Protein AF-A0A8C2Z1G1-F1 (afdb_monomer_lite)

Sequence (237 aa):
MELIGSSLTATYARPKTSHFLPAISTMASSYRHTQPALAMNPSANLWRTNGYYKSSSTVPTPSSIQRDNLDLVRAQTMFYPSNRTTLSTRYTPDDWYKSNMSNYRESESSRKSAERLRRDTLRMMQDKEQLTRLTQEKTSKNIGERLNDIVFWRAELSHEIDNMVTEIAALTEVKRRLERALAETQGPLQVSQECLYHREKRMSIDLVHDDIIACRIVLFYMDLRYSCVSVLLCGVP

Organism: Cyclopterus lumpus (NCBI:txid8103)

InterPro domains:
  IPR000435 Tektins [PTHR19960] (82-211)
  IPR048256 Tektin-like [PF03148] (96-211)

Radius of gyration: 49.93 Å; chains: 1; bounding box: 78×51×159 Å

Secondary structure (DSSP, 8-state):
-----------------------S-STTSSS----------TTS---PPP----------PPP----TT---------------S--S--S-HHHHHHHHHHHHHHHHHHHHHHHHHHHHHHHHHHHHHHHHHHHHHHHHHHHHHHHHHHHHHHHHHHHHHHHHHHHHHHHHHHHHHHHHHHHHHHHHHHHHHHHHHHHHT--GGG----THHHHHHHHHHHHHHHHHHHHHHTT--

Foldseek 3Di:
DDDDDDDDDDDDDDDDDDDDDDDPPDPPPDPPPDDDDDDDDPPPDDPDDDDDDDDDDDDPDPDPPPCVDPPPVPVPPPPDPDDDDDPDPPDDVVNVVVVVVVVVVVVVVVVVVVVVVVVVVVVVVVVVVVVVVVVCVVVVVVVVVVVVVVVVVVVVVVVVVVVVVVVVVVVVVLVVLVVVLVVLVPVVVVVLVVVVVVLVPDDDPSVDDDPCNPVVSVVSVVVSVVVSVCVSPVPDD

Structure (mmCIF, N/CA/C/O backbone):
data_AF-A0A8C2Z1G1-F1
#
_entry.id   AF-A0A8C2Z1G1-F1
#
loop_
_atom_site.group_PDB
_atom_site.id
_atom_site.type_symbol
_atom_site.label_atom_id
_atom_site.label_alt_id
_atom_site.label_comp_id
_atom_site.label_asym_id
_atom_site.label_entity_id
_atom_site.label_seq_id
_atom_site.pdbx_PDB_ins_code
_atom_site.Cartn_x
_atom_site.Cartn_y
_atom_site.Cartn_z
_atom_site.occupancy
_atom_site.B_iso_or_equiv
_atom_site.auth_seq_id
_atom_site.auth_comp_id
_atom_site.auth_asym_id
_atom_site.auth_atom_id
_atom_site.pdbx_PDB_model_num
ATOM 1 N N . MET A 1 1 ? 46.632 34.020 23.258 1.00 44.66 1 MET A N 1
ATOM 2 C CA . MET A 1 1 ? 45.427 34.862 23.150 1.00 44.66 1 MET A CA 1
ATOM 3 C C . MET A 1 1 ? 44.284 34.011 23.656 1.00 44.66 1 MET A C 1
ATOM 5 O O . MET A 1 1 ? 43.949 33.022 23.020 1.00 44.66 1 MET A O 1
ATOM 9 N N . GLU A 1 2 ? 43.840 34.294 24.874 1.00 40.38 2 GLU A N 1
ATOM 10 C CA . GLU A 1 2 ? 42.694 33.633 25.494 1.00 40.38 2 GLU A CA 1
ATOM 11 C C . GLU A 1 2 ? 41.402 33.983 24.748 1.00 40.38 2 GLU A C 1
ATOM 13 O O . GLU A 1 2 ? 41.276 35.108 24.267 1.00 40.38 2 GLU A O 1
ATOM 18 N N . LEU A 1 3 ? 40.425 33.070 24.741 1.00 48.00 3 LEU A N 1
ATOM 19 C CA . LEU A 1 3 ? 39.041 33.457 25.009 1.00 48.00 3 LEU A CA 1
ATOM 20 C C . LEU A 1 3 ? 38.297 32.313 25.722 1.00 48.00 3 LEU A C 1
ATOM 22 O O . LEU A 1 3 ? 38.104 31.220 25.195 1.00 48.00 3 LEU A O 1
ATOM 26 N N . ILE A 1 4 ? 37.929 32.624 26.958 1.00 50.31 4 ILE A N 1
ATOM 27 C CA . ILE A 1 4 ? 37.096 31.908 27.926 1.00 50.31 4 ILE A CA 1
ATOM 28 C C . ILE A 1 4 ? 35.623 31.918 27.470 1.00 50.31 4 ILE A C 1
ATOM 30 O O . ILE A 1 4 ? 35.178 32.931 26.934 1.00 50.31 4 ILE A O 1
ATOM 34 N N . GLY A 1 5 ? 34.834 30.867 27.762 1.00 47.22 5 GLY A N 1
ATOM 35 C CA . GLY A 1 5 ? 33.364 31.019 27.826 1.00 47.22 5 GLY A CA 1
ATOM 36 C C . GLY A 1 5 ? 32.472 29.794 27.569 1.00 47.22 5 GLY A C 1
ATOM 37 O O . GLY A 1 5 ? 31.868 29.688 26.512 1.00 47.22 5 GLY A O 1
ATOM 38 N N . SER A 1 6 ? 32.371 28.912 28.566 1.00 46.59 6 SER A N 1
ATOM 39 C CA . SER A 1 6 ? 31.235 28.070 29.009 1.00 46.59 6 SER A CA 1
ATOM 40 C C . SER A 1 6 ? 30.013 27.729 28.122 1.00 46.59 6 SER A C 1
ATOM 42 O O . SER A 1 6 ? 29.172 28.563 27.810 1.00 46.59 6 SER A O 1
ATOM 44 N N . SER A 1 7 ? 29.860 26.411 27.917 1.00 49.62 7 SER A N 1
ATOM 45 C CA . SER A 1 7 ? 28.727 25.514 28.261 1.00 49.62 7 SER A CA 1
ATOM 46 C C . SER A 1 7 ? 27.273 26.011 28.254 1.00 49.62 7 SER A C 1
ATOM 48 O O . SER A 1 7 ? 26.922 26.822 29.100 1.00 49.62 7 SER A O 1
ATOM 50 N N . LEU A 1 8 ? 26.406 25.295 27.513 1.00 43.88 8 LEU A N 1
ATOM 51 C CA . LEU A 1 8 ? 25.212 24.608 28.051 1.00 43.88 8 LEU A CA 1
ATOM 52 C C . LEU A 1 8 ? 24.825 23.414 27.143 1.00 43.88 8 LEU A C 1
ATOM 54 O O . LEU A 1 8 ? 24.090 23.564 26.171 1.00 43.88 8 LEU A O 1
ATOM 58 N N . THR A 1 9 ? 25.285 22.203 27.466 1.00 52.53 9 THR A N 1
ATOM 59 C CA . THR A 1 9 ? 24.644 20.958 27.005 1.00 52.53 9 THR A CA 1
ATOM 60 C C . THR A 1 9 ? 23.575 20.574 28.018 1.00 52.53 9 THR A C 1
ATOM 62 O O . THR A 1 9 ? 23.892 20.167 29.136 1.00 52.53 9 THR A O 1
ATOM 65 N N . ALA A 1 10 ? 22.306 20.717 27.643 1.00 39.06 10 ALA A N 1
ATOM 66 C CA . ALA A 1 10 ? 21.193 20.220 28.437 1.00 39.06 10 ALA A CA 1
ATOM 67 C C . ALA A 1 10 ? 21.119 18.689 28.311 1.00 39.06 10 ALA A C 1
ATOM 69 O O . ALA A 1 10 ? 20.664 18.156 27.299 1.00 39.06 10 ALA A O 1
ATOM 70 N N . THR A 1 11 ? 21.567 17.972 29.340 1.00 53.84 11 THR A N 1
ATOM 71 C CA . THR A 1 11 ? 21.324 16.531 29.472 1.00 53.84 11 THR A CA 1
ATOM 72 C C . THR A 1 11 ? 19.917 16.334 30.020 1.00 53.84 11 THR A C 1
ATOM 74 O O . THR A 1 11 ? 19.677 16.499 31.215 1.00 53.84 11 THR A O 1
ATOM 77 N N . TYR A 1 12 ? 18.966 15.998 29.149 1.00 40.84 12 TYR A N 1
ATOM 78 C CA . TYR A 1 12 ? 17.615 15.648 29.575 1.00 40.84 12 TYR A CA 1
ATOM 79 C C . TYR A 1 12 ? 17.619 14.216 30.128 1.00 40.84 12 TYR A C 1
ATOM 81 O O . TYR A 1 12 ? 17.676 13.240 29.380 1.00 40.84 12 TYR A O 1
ATOM 89 N N . ALA A 1 13 ? 17.594 14.082 31.454 1.00 48.75 13 ALA A N 1
ATOM 90 C CA . ALA A 1 13 ? 17.363 12.803 32.111 1.00 48.75 13 ALA A CA 1
ATOM 91 C C . ALA A 1 13 ? 15.883 12.418 31.947 1.00 48.75 13 ALA A C 1
ATOM 93 O O . ALA A 1 13 ? 14.993 13.067 32.492 1.00 48.75 13 ALA A O 1
ATOM 94 N N . ARG A 1 14 ? 15.613 11.362 31.172 1.00 48.22 14 ARG A N 1
ATOM 95 C CA . ARG A 1 14 ? 14.268 10.795 31.006 1.00 48.22 14 ARG A CA 1
ATOM 96 C C . ARG A 1 14 ? 13.917 9.913 32.217 1.00 48.22 14 ARG A C 1
ATOM 98 O O . ARG A 1 14 ? 14.731 9.059 32.577 1.00 48.22 14 ARG A O 1
ATOM 105 N N . PRO A 1 15 ? 12.718 10.037 32.813 1.00 43.28 15 PRO A N 1
ATOM 106 C CA . PRO A 1 15 ? 12.241 9.085 33.811 1.00 43.28 15 PRO A CA 1
ATOM 107 C C . PRO A 1 15 ? 12.079 7.687 33.203 1.00 43.28 15 PRO A C 1
ATOM 109 O O . PRO A 1 15 ? 11.574 7.533 32.089 1.00 43.28 15 PRO A O 1
ATOM 112 N N . LYS A 1 16 ? 12.508 6.661 33.942 1.00 53.97 16 LYS A N 1
ATOM 113 C CA . LYS A 1 16 ? 12.283 5.254 33.597 1.00 53.97 16 LYS A CA 1
ATOM 114 C C . LYS A 1 16 ? 10.803 4.931 33.795 1.00 53.97 16 LYS A C 1
ATOM 116 O O . LYS A 1 16 ? 10.374 4.756 34.930 1.00 53.97 16 LYS A O 1
ATOM 121 N N . THR A 1 17 ? 10.043 4.813 32.711 1.00 49.88 17 THR A N 1
ATOM 122 C CA . THR A 1 17 ? 8.774 4.080 32.719 1.00 49.88 17 THR A CA 1
ATOM 123 C C . THR A 1 17 ? 8.720 3.132 31.528 1.00 49.88 17 THR A C 1
ATOM 125 O O . THR A 1 17 ? 9.244 3.395 30.445 1.00 49.88 17 THR A O 1
ATOM 128 N N . SER A 1 18 ? 8.190 1.960 31.837 1.00 50.44 18 SER A N 1
ATOM 129 C CA . SER A 1 18 ? 8.130 0.730 31.068 1.00 50.44 18 SER A CA 1
ATOM 130 C C . SER A 1 18 ? 7.450 0.876 29.710 1.00 50.44 18 SER A C 1
ATOM 132 O O . SER A 1 18 ? 6.441 1.560 29.590 1.00 50.44 18 SER A O 1
ATOM 134 N N . HIS A 1 19 ? 8.014 0.158 28.736 1.00 60.91 19 HIS A N 1
ATOM 135 C CA . HIS A 1 19 ? 7.354 -0.510 27.612 1.00 60.91 19 HIS A CA 1
ATOM 136 C C . HIS A 1 19 ? 5.968 0.018 27.222 1.00 60.91 19 HIS A C 1
ATOM 138 O O . HIS A 1 19 ? 4.998 -0.351 27.860 1.00 60.91 19 HIS A O 1
ATOM 144 N N . PHE A 1 20 ? 5.882 0.793 26.140 1.00 54.03 20 PHE A N 1
ATOM 145 C CA . PHE A 1 20 ? 4.830 0.691 25.121 1.00 54.03 20 PHE A CA 1
ATOM 146 C C . PHE A 1 20 ? 5.224 1.638 23.969 1.00 54.03 20 PHE A C 1
ATOM 148 O O . PHE A 1 20 ? 5.342 2.846 24.161 1.00 54.03 20 PHE A O 1
ATOM 155 N N . LEU A 1 21 ? 5.435 1.058 22.783 1.00 48.91 21 LEU A N 1
ATOM 156 C CA . LEU A 1 21 ? 5.744 1.673 21.478 1.00 48.91 21 LEU A CA 1
ATOM 157 C C . LEU A 1 21 ? 7.218 2.068 21.193 1.00 48.91 21 LEU A C 1
ATOM 159 O O . LEU A 1 21 ? 7.857 2.759 21.992 1.00 48.91 21 LEU A O 1
ATOM 163 N N . PRO A 1 22 ? 7.780 1.675 20.025 1.00 48.94 22 PRO A N 1
ATOM 164 C CA . PRO A 1 22 ? 9.079 2.161 19.580 1.00 48.94 22 PRO A CA 1
ATOM 165 C C . PRO A 1 22 ? 8.974 3.629 19.143 1.00 48.94 22 PRO A C 1
ATOM 167 O O . PRO A 1 22 ? 7.995 4.052 18.530 1.00 48.94 22 PRO A O 1
ATOM 170 N N . ALA A 1 23 ? 10.007 4.413 19.452 1.00 50.25 23 ALA A N 1
ATOM 171 C CA . ALA A 1 23 ? 10.104 5.802 19.026 1.00 50.25 23 ALA A CA 1
ATOM 172 C C . ALA A 1 23 ? 10.089 5.897 17.491 1.00 50.25 23 ALA A C 1
ATOM 174 O O . ALA A 1 23 ? 10.914 5.282 16.815 1.00 50.25 23 ALA A O 1
ATOM 175 N N . ILE A 1 24 ? 9.188 6.718 16.945 1.00 53.94 24 ILE A N 1
ATOM 176 C CA . ILE A 1 24 ? 9.179 7.134 15.537 1.00 53.94 24 ILE A CA 1
ATOM 177 C C . ILE A 1 24 ? 10.382 8.063 15.320 1.00 53.94 24 ILE A C 1
ATOM 179 O O . ILE A 1 24 ? 10.243 9.280 15.278 1.00 53.94 24 ILE A O 1
ATOM 183 N N . SER A 1 25 ? 11.597 7.519 15.284 1.00 53.19 25 SER A N 1
ATOM 184 C CA . SER A 1 25 ? 12.798 8.295 14.960 1.00 53.19 25 SER A CA 1
ATOM 185 C C . SER A 1 25 ? 13.968 7.404 14.543 1.00 53.19 25 SER A C 1
ATOM 187 O O . SER A 1 25 ? 15.011 7.367 15.181 1.00 53.19 25 SER A O 1
ATOM 189 N N . THR A 1 26 ? 13.797 6.668 13.446 1.00 48.47 26 THR A N 1
ATOM 190 C CA . THR A 1 26 ? 14.920 6.186 12.610 1.00 48.47 26 THR A CA 1
ATOM 191 C C . THR A 1 26 ? 14.627 6.268 11.103 1.00 48.47 26 THR A C 1
ATOM 193 O O . THR A 1 26 ? 15.518 6.068 10.285 1.00 48.47 26 THR A O 1
ATOM 196 N N . MET A 1 27 ? 13.423 6.694 10.702 1.00 44.50 27 MET A N 1
ATOM 197 C CA . MET A 1 27 ? 13.024 6.929 9.302 1.00 44.50 27 MET A CA 1
ATOM 198 C C . MET A 1 27 ? 13.542 8.259 8.711 1.00 44.50 27 MET A C 1
ATOM 200 O O . MET A 1 27 ? 13.094 8.684 7.650 1.00 44.50 27 MET A O 1
ATOM 204 N N . ALA A 1 28 ? 14.481 8.946 9.368 1.00 49.16 28 ALA A N 1
ATOM 205 C CA . ALA A 1 28 ? 14.984 10.241 8.900 1.00 49.16 28 ALA A CA 1
ATOM 206 C C . ALA A 1 28 ? 16.057 10.144 7.791 1.00 49.16 28 ALA A C 1
ATOM 208 O O . ALA A 1 28 ? 16.529 11.176 7.320 1.00 49.16 28 ALA A O 1
ATOM 209 N N . SER A 1 29 ? 16.453 8.941 7.345 1.00 46.34 29 SER A N 1
ATOM 210 C CA . SER A 1 29 ? 17.658 8.775 6.511 1.00 46.34 29 SER A CA 1
ATOM 211 C C . SER A 1 29 ? 17.492 7.972 5.210 1.00 46.34 29 SER A C 1
ATOM 213 O O . SER A 1 29 ? 18.426 7.278 4.814 1.00 46.34 29 SER A O 1
ATOM 215 N N . SER A 1 30 ? 16.366 8.082 4.489 1.00 44.50 30 SER A N 1
ATOM 216 C CA . SER A 1 30 ? 16.269 7.520 3.119 1.00 44.50 30 SER A CA 1
ATOM 217 C C . SER A 1 30 ? 15.900 8.505 2.001 1.00 44.50 30 SER A C 1
ATOM 219 O O . SER A 1 30 ? 15.964 8.132 0.834 1.00 44.50 30 SER A O 1
ATOM 221 N N . TYR A 1 31 ? 15.608 9.777 2.301 1.00 46.59 31 TYR A N 1
ATOM 222 C CA . TYR A 1 31 ? 15.258 10.775 1.271 1.00 46.59 31 TYR A CA 1
ATOM 223 C C . TYR A 1 31 ? 16.426 11.638 0.765 1.00 46.59 31 TYR A C 1
ATOM 225 O O . TYR A 1 31 ? 16.247 12.445 -0.145 1.00 46.59 31 TYR A O 1
ATOM 233 N N . ARG A 1 32 ? 17.644 11.485 1.297 1.00 46.78 32 ARG A N 1
ATOM 234 C CA . ARG A 1 32 ? 18.823 12.225 0.808 1.00 46.78 32 ARG A CA 1
ATOM 235 C C . ARG A 1 32 ? 19.514 11.441 -0.311 1.00 46.78 32 ARG A C 1
ATOM 237 O O . ARG A 1 32 ? 20.617 10.940 -0.138 1.00 46.78 32 ARG A O 1
ATOM 244 N N . HIS A 1 33 ? 18.870 11.349 -1.472 1.00 38.12 33 HIS A N 1
ATOM 245 C CA . HIS A 1 33 ? 19.592 11.062 -2.708 1.00 38.12 33 HIS A CA 1
ATOM 246 C C . HIS A 1 33 ? 20.201 12.381 -3.198 1.00 38.12 33 HIS A C 1
ATOM 248 O O . HIS A 1 33 ? 19.490 13.273 -3.659 1.00 38.12 33 HIS A O 1
ATOM 254 N N . THR A 1 34 ? 21.513 12.548 -3.037 1.00 52.22 34 THR A N 1
ATOM 255 C CA . THR A 1 34 ? 22.268 13.643 -3.657 1.00 52.22 34 THR A CA 1
ATOM 256 C C . THR A 1 34 ? 22.273 13.444 -5.170 1.00 52.22 34 THR A C 1
ATOM 258 O O . THR A 1 34 ? 23.136 12.755 -5.709 1.00 52.22 34 THR A O 1
ATOM 261 N N . GLN A 1 35 ? 21.292 14.029 -5.857 1.00 48.69 35 GLN A N 1
ATOM 262 C CA . GLN A 1 35 ? 21.371 14.266 -7.296 1.00 48.69 35 GLN A CA 1
ATOM 263 C C . GLN A 1 35 ? 22.162 15.558 -7.540 1.00 48.69 35 GLN A C 1
ATOM 265 O O . GLN A 1 35 ? 21.877 16.563 -6.882 1.00 48.69 35 GLN A O 1
ATOM 270 N N . PRO A 1 36 ? 23.124 15.592 -8.478 1.00 47.12 36 PRO A N 1
ATOM 271 C CA . PRO A 1 36 ? 23.646 16.854 -8.979 1.00 47.12 36 PRO A CA 1
ATOM 272 C C . PRO A 1 36 ? 22.499 17.617 -9.648 1.00 47.12 36 PRO A C 1
ATOM 274 O O . PRO A 1 36 ? 21.801 17.067 -10.502 1.00 47.12 36 PRO A O 1
ATOM 277 N N . ALA A 1 37 ? 22.288 18.870 -9.247 1.00 47.91 37 ALA A N 1
ATOM 278 C CA . ALA A 1 37 ? 21.281 19.739 -9.837 1.00 47.91 37 ALA A CA 1
ATOM 279 C C . ALA A 1 37 ? 21.623 20.004 -11.313 1.00 47.91 37 ALA A C 1
ATOM 281 O O . ALA A 1 37 ? 22.457 20.848 -11.630 1.00 47.91 37 ALA A O 1
ATOM 282 N N . LEU A 1 38 ? 20.975 19.279 -12.225 1.00 47.25 38 LEU A N 1
ATOM 283 C CA . LEU A 1 38 ? 20.873 19.708 -13.613 1.00 47.25 38 LEU A CA 1
ATOM 284 C C . LEU A 1 38 ? 19.846 20.840 -13.663 1.00 47.25 38 LEU A C 1
ATOM 286 O O . LEU A 1 38 ? 18.719 20.677 -13.195 1.00 47.25 38 LEU A O 1
ATOM 290 N N . ALA A 1 39 ? 20.248 21.991 -14.201 1.00 49.84 39 ALA A N 1
ATOM 291 C CA . ALA A 1 39 ? 19.382 23.146 -14.393 1.00 49.84 39 ALA A CA 1
ATOM 292 C C . ALA A 1 39 ? 18.142 22.743 -15.214 1.00 49.84 39 ALA A C 1
ATOM 294 O O . ALA A 1 39 ? 18.222 22.490 -16.416 1.00 49.84 39 ALA A O 1
ATOM 295 N N . MET A 1 40 ? 16.995 22.640 -14.545 1.00 41.91 40 MET A N 1
ATOM 296 C CA . MET A 1 40 ? 15.705 22.382 -15.176 1.00 41.91 40 MET A CA 1
ATOM 297 C C . MET A 1 40 ? 15.145 23.691 -15.736 1.00 41.91 40 MET A C 1
ATOM 299 O O . MET A 1 40 ? 15.039 24.697 -15.037 1.00 41.91 40 MET A O 1
ATOM 303 N N . ASN A 1 41 ? 14.795 23.662 -17.019 1.00 50.53 41 ASN A N 1
ATOM 304 C CA . ASN A 1 41 ? 14.136 24.742 -17.747 1.00 50.53 41 ASN A CA 1
ATOM 305 C C . ASN A 1 41 ? 12.757 25.055 -17.102 1.00 50.53 41 ASN A C 1
ATOM 307 O O . ASN A 1 41 ? 11.983 24.116 -16.901 1.00 50.53 41 ASN A O 1
ATOM 311 N N . PRO A 1 42 ? 12.394 26.322 -16.801 1.00 46.25 42 PRO A N 1
ATOM 312 C CA . PRO A 1 42 ? 11.171 26.664 -16.051 1.00 46.25 42 PRO A CA 1
ATOM 313 C C . PRO A 1 42 ? 9.833 26.376 -16.756 1.00 46.25 42 PRO A C 1
ATOM 315 O O . PRO A 1 42 ? 8.778 26.714 -16.227 1.00 46.25 42 PRO A O 1
ATOM 318 N N . SER A 1 43 ? 9.833 25.795 -17.955 1.00 49.47 43 SER A N 1
ATOM 319 C CA . SER A 1 43 ? 8.648 25.723 -18.821 1.00 49.47 43 SER A CA 1
ATOM 320 C C . SER A 1 43 ? 7.878 24.392 -18.773 1.00 49.47 43 SER A C 1
ATOM 322 O O . SER A 1 43 ? 6.884 24.245 -19.478 1.00 49.47 43 SER A O 1
ATOM 324 N N . ALA A 1 44 ? 8.270 23.433 -17.927 1.00 52.53 44 ALA A N 1
ATOM 325 C CA . ALA A 1 44 ? 7.739 22.064 -17.983 1.00 52.53 44 ALA A CA 1
ATOM 326 C C . ALA A 1 44 ? 6.616 21.708 -16.982 1.00 52.53 44 ALA A C 1
ATOM 328 O O . ALA A 1 44 ? 6.253 20.541 -16.898 1.00 52.53 44 ALA A O 1
ATOM 329 N N . ASN A 1 45 ? 6.025 22.664 -16.253 1.00 52.12 45 ASN A N 1
ATOM 330 C CA . ASN A 1 45 ? 4.909 22.375 -15.337 1.00 52.12 45 ASN A CA 1
ATOM 331 C C . ASN A 1 45 ? 3.729 23.336 -15.533 1.00 52.12 45 ASN A C 1
ATOM 333 O O . ASN A 1 45 ? 3.555 24.287 -14.777 1.00 52.12 45 ASN A O 1
ATOM 337 N N . LEU A 1 46 ? 2.869 23.046 -16.511 1.00 44.28 46 LEU A N 1
ATOM 338 C CA . LEU A 1 46 ? 1.477 23.498 -16.484 1.00 44.28 46 LEU A CA 1
ATOM 339 C C . LEU A 1 46 ? 0.553 22.291 -16.655 1.00 44.28 46 LEU A C 1
ATOM 341 O O . LEU A 1 46 ? 0.067 21.997 -17.744 1.00 44.28 46 LEU A O 1
ATOM 345 N N . TRP A 1 47 ? 0.273 21.615 -15.544 1.00 38.88 47 TRP A N 1
ATOM 346 C CA . TRP A 1 47 ? -0.954 20.839 -15.416 1.00 38.88 47 TRP A CA 1
ATOM 347 C C . TRP A 1 47 ? -2.127 21.824 -15.479 1.00 38.88 47 TRP A C 1
ATOM 349 O O . TRP A 1 47 ? -2.445 22.476 -14.487 1.00 38.88 47 TRP A O 1
ATOM 359 N N . ARG A 1 48 ? -2.735 22.003 -16.658 1.00 47.94 48 ARG A N 1
ATOM 360 C CA . ARG A 1 48 ? -3.999 22.738 -16.777 1.00 47.94 48 ARG A CA 1
ATOM 361 C C . ARG A 1 48 ? -5.169 21.774 -16.656 1.00 47.94 48 ARG A C 1
ATOM 363 O O . ARG A 1 48 ? -5.284 20.820 -17.421 1.00 47.94 48 ARG A O 1
ATOM 370 N N . THR A 1 49 ? -6.049 22.072 -15.711 1.00 38.88 49 THR A N 1
ATOM 371 C CA . THR A 1 49 ? -7.398 21.525 -15.647 1.00 38.88 49 THR A CA 1
ATOM 372 C C . THR A 1 49 ? -8.216 22.029 -16.839 1.00 38.88 49 THR A C 1
ATOM 374 O O . THR A 1 49 ? -8.076 23.164 -17.295 1.00 38.88 49 THR A O 1
ATOM 377 N N . ASN A 1 50 ? -9.027 21.125 -17.378 1.00 44.22 50 ASN A N 1
ATOM 378 C CA . ASN A 1 50 ? -9.850 21.296 -18.567 1.00 44.22 50 ASN A CA 1
ATOM 379 C C . ASN A 1 50 ? -10.889 22.423 -18.380 1.00 44.22 50 ASN A C 1
ATOM 381 O O . ASN A 1 50 ? -11.626 22.426 -17.395 1.00 44.22 50 ASN A O 1
ATOM 385 N N . GLY A 1 51 ? -10.951 23.359 -19.331 1.00 38.75 51 GLY A N 1
ATOM 386 C CA . GLY A 1 51 ? -11.877 24.490 -19.355 1.00 38.75 51 GLY A CA 1
ATOM 387 C C . GLY A 1 51 ? -12.452 24.665 -20.760 1.00 38.75 51 GLY A C 1
ATOM 388 O O . GLY A 1 51 ? -11.722 24.744 -21.742 1.00 38.75 51 GLY A O 1
ATOM 389 N N . TYR A 1 52 ? -13.775 24.669 -20.825 1.00 42.06 52 TYR A N 1
ATOM 390 C CA . TYR A 1 52 ? -14.631 24.565 -21.999 1.00 42.06 52 TYR A CA 1
ATOM 391 C C . TYR A 1 52 ? -14.362 25.594 -23.120 1.00 42.06 52 TYR A C 1
ATOM 393 O O . TYR A 1 52 ? -14.155 26.775 -22.863 1.00 42.06 52 TYR A O 1
ATOM 401 N N . TYR A 1 53 ? -14.440 25.103 -24.366 1.00 45.22 53 TYR A N 1
ATOM 402 C CA . TYR A 1 53 ? -14.650 25.802 -25.645 1.00 45.22 53 TYR A CA 1
ATOM 403 C C . TYR A 1 53 ? -14.108 27.237 -25.790 1.00 45.22 53 TYR A C 1
ATOM 405 O O . TYR A 1 53 ? -14.824 28.210 -25.572 1.00 45.22 53 TYR A O 1
ATOM 413 N N . LYS A 1 54 ? -12.912 27.360 -26.379 1.00 39.06 54 LYS A N 1
ATOM 414 C CA . LYS A 1 54 ? -12.637 28.370 -27.417 1.00 39.06 54 LYS A CA 1
ATOM 415 C C . LYS A 1 54 ? -11.672 27.801 -28.454 1.00 39.06 54 LYS A C 1
ATOM 417 O O . LYS A 1 54 ? -10.514 27.529 -28.155 1.00 39.06 54 LYS A O 1
ATOM 422 N N . SER A 1 55 ? -12.155 27.662 -29.685 1.00 47.72 55 SER A N 1
ATOM 423 C CA . SER A 1 55 ? -11.308 27.488 -30.861 1.00 47.72 55 SER A CA 1
ATOM 424 C C . SER A 1 55 ? -10.400 28.708 -31.001 1.00 47.72 55 SER A C 1
ATOM 426 O O . SER A 1 55 ? -10.860 29.835 -31.186 1.00 47.72 55 SER A O 1
ATOM 428 N N . SER A 1 56 ? -9.097 28.493 -30.896 1.00 36.81 56 SER A N 1
ATOM 429 C CA . SER A 1 56 ? -8.090 29.420 -31.401 1.00 36.81 56 SER A CA 1
ATOM 430 C C . SER A 1 56 ? -6.963 28.591 -31.982 1.00 36.81 56 SER A C 1
ATOM 432 O O . SER A 1 56 ? -6.282 27.847 -31.282 1.00 36.81 56 SER A O 1
ATOM 434 N N . SER A 1 57 ? -6.840 28.685 -33.299 1.00 49.31 57 SER A N 1
ATOM 435 C CA . SER A 1 57 ? -5.829 28.033 -34.111 1.00 49.31 57 SER A CA 1
ATOM 436 C C . SER A 1 57 ? -4.468 28.654 -33.801 1.00 49.31 57 SER A C 1
ATOM 438 O O . SER A 1 57 ? -4.042 29.593 -34.468 1.00 49.31 57 SER A O 1
ATOM 440 N N . THR A 1 58 ? -3.777 28.160 -32.778 1.00 47.06 58 THR A N 1
ATOM 441 C CA . THR A 1 58 ? -2.350 28.430 -32.599 1.00 47.06 58 THR A CA 1
ATOM 442 C C . THR A 1 58 ? -1.582 27.188 -33.020 1.00 47.06 58 THR A C 1
ATOM 444 O O . THR A 1 58 ? -1.501 26.188 -32.311 1.00 47.06 58 THR A O 1
ATOM 447 N N . VAL A 1 59 ? -1.048 27.239 -34.240 1.00 48.56 59 VAL A N 1
ATOM 448 C CA . VAL A 1 59 ? -0.058 26.272 -34.717 1.00 48.56 59 VAL A CA 1
ATOM 449 C C . VAL A 1 59 ? 1.127 26.326 -33.744 1.00 48.56 59 VAL A C 1
ATOM 451 O O . VAL A 1 59 ? 1.649 27.420 -33.516 1.00 48.56 59 VAL A O 1
ATOM 454 N N . PRO A 1 60 ? 1.570 25.206 -33.144 1.00 40.97 60 PRO A N 1
ATOM 455 C CA . PRO A 1 60 ? 2.761 25.225 -32.316 1.00 40.97 60 PRO A CA 1
ATOM 456 C C . PRO A 1 60 ? 3.960 25.430 -33.239 1.00 40.97 60 PRO A C 1
ATOM 458 O O . PRO A 1 60 ? 4.325 24.539 -34.005 1.00 40.97 60 PRO A O 1
ATOM 461 N N . THR A 1 61 ? 4.567 26.612 -33.189 1.00 51.34 61 THR A N 1
ATOM 462 C CA . THR A 1 61 ? 5.883 26.845 -33.785 1.00 51.34 61 THR A CA 1
ATOM 463 C C . THR A 1 61 ? 6.883 25.946 -33.054 1.00 51.34 61 THR A C 1
ATOM 465 O O . THR A 1 61 ? 7.040 26.102 -31.839 1.00 51.34 61 THR A O 1
ATOM 468 N N . PRO A 1 62 ? 7.553 24.991 -33.723 1.00 46.56 62 PRO A N 1
ATOM 469 C CA . PRO A 1 62 ? 8.561 24.184 -33.060 1.00 46.56 62 PRO A CA 1
ATOM 470 C C . PRO A 1 62 ? 9.720 25.097 -32.661 1.00 46.56 62 PRO A C 1
ATOM 472 O O . PRO A 1 62 ? 10.312 25.785 -33.493 1.00 46.56 62 PRO A O 1
ATOM 475 N N . SER A 1 63 ? 10.024 25.122 -31.366 1.00 41.28 63 SER A N 1
ATOM 476 C CA . SER A 1 63 ? 11.184 25.804 -30.809 1.00 41.28 63 SER A CA 1
ATOM 477 C C . SER A 1 63 ? 12.452 25.392 -31.558 1.00 41.28 63 SER A C 1
ATOM 479 O O . SER A 1 63 ? 12.731 24.199 -31.705 1.00 41.28 63 SER A O 1
ATOM 481 N N . SER A 1 64 ? 13.222 26.390 -31.991 1.00 50.19 64 SER A N 1
ATOM 482 C CA . SER A 1 64 ? 14.590 26.264 -32.484 1.00 50.19 64 SER A CA 1
ATOM 483 C C . SER A 1 64 ? 15.463 25.610 -31.413 1.00 50.19 64 SER A C 1
ATOM 485 O O . SER A 1 64 ? 16.021 26.280 -30.546 1.00 50.19 64 SER A O 1
ATOM 487 N N . ILE A 1 65 ? 15.556 24.280 -31.443 1.00 45.94 65 ILE A N 1
ATOM 488 C CA . ILE A 1 65 ? 16.649 23.565 -30.792 1.00 45.94 65 ILE A CA 1
ATOM 489 C C . ILE A 1 65 ? 17.896 23.959 -31.574 1.00 45.94 65 ILE A C 1
ATOM 491 O O . ILE A 1 65 ? 18.014 23.625 -32.753 1.00 45.94 65 ILE A O 1
ATOM 495 N N . GLN A 1 66 ? 18.793 24.686 -30.915 1.00 44.69 66 GLN A N 1
ATOM 496 C CA . GLN A 1 66 ? 20.125 25.002 -31.405 1.00 44.69 66 GLN A CA 1
ATOM 497 C C . GLN A 1 66 ? 20.871 23.677 -31.633 1.00 44.69 66 GLN A C 1
ATOM 499 O O . GLN A 1 66 ? 21.443 23.080 -30.724 1.00 44.69 66 GLN A O 1
ATOM 504 N N . ARG A 1 67 ? 20.753 23.139 -32.851 1.00 41.91 67 ARG A N 1
ATOM 505 C CA . ARG A 1 67 ? 21.456 21.940 -33.310 1.00 41.91 67 ARG A CA 1
ATOM 506 C C . ARG A 1 67 ? 22.868 22.340 -33.712 1.00 41.91 67 ARG A C 1
ATOM 508 O O . ARG A 1 67 ? 23.203 22.300 -34.889 1.00 41.91 67 ARG A O 1
ATOM 515 N N . ASP A 1 68 ? 23.687 22.713 -32.740 1.00 41.41 68 ASP A N 1
ATOM 516 C CA . ASP A 1 68 ? 25.035 23.197 -33.046 1.00 41.41 68 ASP A CA 1
ATOM 517 C C . ASP A 1 68 ? 26.013 22.100 -33.470 1.00 41.41 68 ASP A C 1
ATOM 519 O O . ASP A 1 68 ? 27.104 22.434 -33.892 1.00 41.41 68 ASP A O 1
ATOM 523 N N . ASN A 1 69 ? 25.655 20.811 -33.433 1.00 44.91 69 ASN A N 1
ATOM 524 C CA . ASN A 1 69 ? 26.520 19.736 -33.946 1.00 44.91 69 ASN A CA 1
ATOM 525 C C . ASN A 1 69 ? 25.722 18.493 -34.372 1.00 44.91 69 ASN A C 1
ATOM 527 O O . ASN A 1 69 ? 26.009 17.366 -33.971 1.00 44.91 69 ASN A O 1
ATOM 531 N N . LEU A 1 70 ? 24.684 18.683 -35.185 1.00 45.59 70 LEU A N 1
ATOM 532 C CA . LEU A 1 70 ? 24.233 17.612 -36.072 1.00 45.59 70 LEU A CA 1
ATOM 533 C C . LEU A 1 70 ? 24.852 17.896 -37.435 1.00 45.59 70 LEU A C 1
ATOM 535 O O . LEU A 1 70 ? 24.174 18.391 -38.333 1.00 45.59 70 LEU A O 1
ATOM 539 N N . ASP A 1 71 ? 26.120 17.504 -37.584 1.00 47.31 71 ASP A N 1
ATOM 540 C CA . ASP A 1 71 ? 26.708 17.099 -38.867 1.00 47.31 71 ASP A CA 1
ATOM 541 C C . ASP A 1 71 ? 25.976 15.836 -39.352 1.00 47.31 71 ASP A C 1
ATOM 543 O O . ASP A 1 71 ? 26.527 14.754 -39.558 1.00 47.31 71 ASP A O 1
ATOM 547 N N . LEU A 1 72 ? 24.656 15.955 -39.492 1.00 48.44 72 LEU A N 1
ATOM 548 C CA . LEU A 1 72 ? 23.900 15.137 -40.398 1.00 48.44 72 LEU A CA 1
ATOM 549 C C . LEU A 1 72 ? 24.491 15.525 -41.739 1.00 48.44 72 LEU A C 1
ATOM 551 O O . LEU A 1 72 ? 24.236 16.638 -42.191 1.00 48.44 72 LEU A O 1
ATOM 555 N N . VAL A 1 73 ? 25.349 14.648 -42.260 1.00 52.22 73 VAL A N 1
ATOM 556 C CA . VAL A 1 73 ? 25.956 14.665 -43.589 1.00 52.22 73 VAL A CA 1
ATOM 557 C C . VAL A 1 73 ? 24.891 15.127 -44.576 1.00 52.22 73 VAL A C 1
ATOM 559 O O . VAL A 1 73 ? 24.154 14.333 -45.163 1.00 52.22 73 VAL A O 1
AT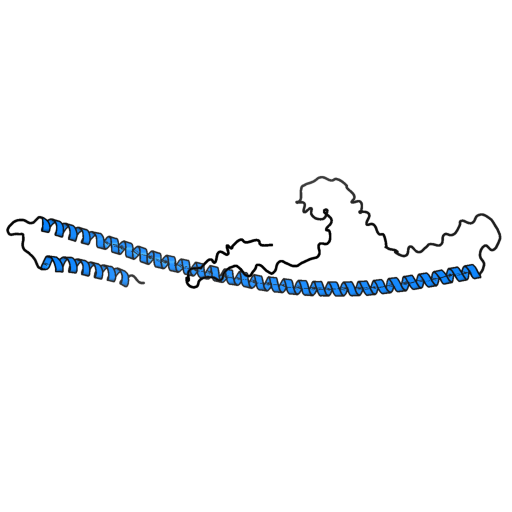OM 562 N N . ARG A 1 74 ? 24.743 16.447 -44.709 1.00 46.09 74 ARG A N 1
ATOM 563 C CA . ARG A 1 74 ? 24.092 17.065 -45.839 1.00 46.09 74 ARG A CA 1
ATOM 564 C C . ARG A 1 74 ? 25.047 16.642 -46.914 1.00 46.09 74 ARG A C 1
ATOM 566 O O . ARG A 1 74 ? 26.168 17.135 -46.926 1.00 46.09 74 ARG A O 1
ATOM 573 N N . ALA A 1 75 ? 24.641 15.643 -47.697 1.00 51.16 75 ALA A N 1
ATOM 574 C CA . ALA A 1 75 ? 25.357 15.268 -48.894 1.00 51.16 75 ALA A CA 1
ATOM 575 C C . ALA A 1 75 ? 25.740 16.591 -49.541 1.00 51.16 75 ALA A C 1
ATOM 577 O O . ALA A 1 75 ? 24.848 17.387 -49.861 1.00 51.16 75 ALA A O 1
ATOM 578 N N . GLN A 1 76 ? 27.039 16.884 -49.549 1.00 51.25 76 GLN A N 1
ATOM 579 C CA . GLN A 1 76 ? 27.566 18.100 -50.122 1.00 51.25 76 GLN A CA 1
ATOM 580 C C . GLN A 1 76 ? 27.262 17.915 -51.605 1.00 51.25 76 GLN A C 1
ATOM 582 O O . GLN A 1 76 ? 28.010 17.272 -52.335 1.00 51.25 76 GLN A O 1
ATOM 587 N N . THR A 1 77 ? 26.064 18.315 -52.034 1.00 52.06 77 THR A N 1
ATOM 588 C CA . THR A 1 77 ? 25.664 18.227 -53.426 1.00 52.06 77 THR A CA 1
ATOM 589 C C . THR A 1 77 ? 26.620 19.165 -54.120 1.00 52.06 77 THR A C 1
ATOM 591 O O . THR A 1 77 ? 26.504 20.381 -53.956 1.00 52.06 77 THR A O 1
ATOM 594 N N . MET A 1 78 ? 27.627 18.574 -54.767 1.00 57.31 78 MET A N 1
ATOM 595 C CA . MET A 1 78 ? 28.668 19.263 -55.509 1.00 57.31 78 MET A CA 1
ATOM 596 C C . MET A 1 78 ? 28.019 20.422 -56.255 1.00 57.31 78 MET A C 1
ATOM 598 O O . MET A 1 78 ? 27.120 20.221 -57.073 1.00 57.31 78 MET A O 1
ATOM 602 N N . PHE A 1 79 ? 28.412 21.642 -55.897 1.00 53.66 79 PHE A N 1
ATOM 603 C CA . PHE A 1 79 ? 27.936 22.850 -56.549 1.00 53.66 79 PHE A CA 1
ATOM 604 C C . PHE A 1 79 ? 28.442 22.789 -57.993 1.00 53.66 79 PHE A C 1
ATOM 606 O O . PHE A 1 79 ? 29.612 23.051 -58.258 1.00 53.66 79 PHE A O 1
ATOM 613 N N . TYR A 1 80 ? 27.587 22.375 -58.927 1.00 53.47 80 TYR A N 1
ATOM 614 C CA . TYR A 1 80 ? 27.899 22.438 -60.349 1.00 53.47 80 TYR A CA 1
ATOM 615 C C . TYR A 1 80 ? 27.717 23.891 -60.805 1.00 53.47 80 TYR A C 1
ATOM 617 O O . TYR A 1 80 ? 26.586 24.385 -60.788 1.00 53.47 80 TYR A O 1
ATOM 625 N N . PRO A 1 81 ? 28.782 24.613 -61.204 1.00 58.00 81 PRO A N 1
ATOM 626 C CA . PRO A 1 81 ? 28.611 25.935 -61.787 1.00 58.00 81 PRO A CA 1
ATOM 627 C C . PRO A 1 81 ? 27.813 25.815 -63.094 1.00 58.00 81 PRO A C 1
ATOM 629 O O . PRO A 1 81 ? 28.101 24.976 -63.948 1.00 58.00 81 PRO A O 1
ATOM 632 N N . SER A 1 82 ? 26.777 26.645 -63.232 1.00 54.03 82 SER A N 1
ATOM 633 C CA . SER A 1 82 ? 25.924 26.700 -64.422 1.00 54.03 82 SER A CA 1
ATOM 634 C C . SER A 1 82 ? 26.745 27.137 -65.640 1.00 54.03 82 SER A C 1
ATOM 636 O O . SER A 1 82 ? 27.360 28.203 -65.653 1.00 54.03 82 SER A O 1
ATOM 638 N N . ASN A 1 83 ? 26.788 26.283 -66.664 1.00 54.72 83 ASN A N 1
ATOM 639 C CA . ASN A 1 83 ? 27.661 26.430 -67.823 1.00 54.72 83 ASN A CA 1
ATOM 640 C C . ASN A 1 83 ? 26.949 27.162 -68.962 1.00 54.72 83 ASN A C 1
ATOM 642 O O . ASN A 1 83 ? 26.269 26.535 -69.773 1.00 54.72 83 ASN A O 1
ATOM 646 N N . ARG A 1 84 ? 27.183 28.467 -69.106 1.00 53.75 84 ARG A N 1
ATOM 647 C CA . ARG A 1 84 ? 27.107 29.098 -70.428 1.00 53.75 84 ARG A CA 1
ATOM 648 C C . ARG A 1 84 ? 28.522 29.374 -70.921 1.00 53.75 84 ARG A C 1
ATOM 650 O O . ARG A 1 84 ? 29.304 30.019 -70.233 1.00 53.75 84 ARG A O 1
ATOM 657 N N . THR A 1 85 ? 28.807 28.875 -72.126 1.00 56.56 85 THR A N 1
ATOM 658 C CA . THR A 1 85 ? 29.979 29.157 -72.979 1.00 56.56 85 THR A CA 1
ATOM 659 C C . THR A 1 85 ? 31.345 28.623 -72.522 1.00 56.56 85 THR A C 1
ATOM 661 O O . THR A 1 85 ? 31.956 29.142 -71.597 1.00 56.56 85 THR A O 1
ATOM 664 N N . THR A 1 86 ? 31.843 27.586 -73.212 1.00 50.06 86 THR A N 1
ATOM 665 C CA . THR A 1 86 ? 33.141 27.527 -73.942 1.00 50.06 86 THR A CA 1
ATOM 666 C C . THR A 1 86 ? 33.563 26.066 -74.175 1.00 50.06 86 THR A C 1
ATOM 668 O O . THR A 1 86 ? 33.538 25.238 -73.267 1.00 50.06 86 THR A O 1
ATOM 671 N N . LEU A 1 87 ? 33.913 25.749 -75.425 1.00 55.84 87 LEU A N 1
ATOM 672 C CA . LEU A 1 87 ? 34.346 24.438 -75.926 1.00 55.84 87 LEU A CA 1
ATOM 673 C C . LEU A 1 87 ? 35.812 24.158 -75.542 1.00 55.84 87 LEU A C 1
ATOM 675 O O . LEU A 1 87 ? 36.684 24.085 -76.399 1.00 55.84 87 LEU A O 1
ATOM 679 N N . SER A 1 88 ? 36.092 24.045 -74.245 1.00 59.03 88 SER A N 1
ATOM 680 C CA . SER A 1 88 ? 37.374 23.562 -73.720 1.00 59.03 88 SER A CA 1
ATOM 681 C C . SER A 1 88 ? 37.095 22.544 -72.620 1.00 59.03 88 SER A C 1
ATOM 683 O O . SER A 1 88 ? 36.168 22.732 -71.825 1.00 59.03 88 SER A O 1
ATOM 685 N N . THR A 1 89 ? 37.835 21.436 -72.599 1.00 60.50 89 THR A N 1
ATOM 686 C CA . THR A 1 89 ? 37.666 20.342 -71.634 1.00 60.50 89 THR A CA 1
ATOM 687 C C . THR A 1 89 ? 37.966 20.870 -70.230 1.00 60.50 89 THR A C 1
ATOM 689 O O . THR A 1 89 ? 39.110 20.940 -69.800 1.00 60.50 89 THR A O 1
ATOM 692 N N . ARG A 1 90 ? 36.916 21.320 -69.534 1.00 72.94 90 ARG A N 1
ATOM 693 C CA . ARG A 1 90 ? 36.996 22.101 -68.286 1.00 72.94 90 ARG A CA 1
ATOM 694 C C . ARG A 1 90 ? 37.537 21.317 -67.087 1.00 72.94 90 ARG A C 1
ATOM 696 O O . ARG A 1 90 ? 37.891 21.912 -66.078 1.00 72.94 90 ARG A O 1
ATOM 703 N N . TYR A 1 91 ? 37.572 19.997 -67.209 1.00 79.69 91 TYR A N 1
ATOM 704 C CA . TYR A 1 91 ? 38.064 19.074 -66.202 1.00 79.69 91 TYR A CA 1
ATOM 705 C C . TYR A 1 91 ? 38.953 18.047 -66.878 1.00 79.69 91 TYR A C 1
ATOM 707 O O . TYR A 1 91 ? 38.620 17.540 -67.955 1.00 79.69 91 TYR A O 1
ATOM 715 N N . THR A 1 92 ? 40.070 17.732 -66.234 1.00 89.62 92 THR A N 1
ATOM 716 C CA . THR A 1 92 ? 40.924 16.637 -66.680 1.00 89.62 92 THR A CA 1
ATOM 717 C C . THR A 1 92 ? 40.380 15.303 -66.151 1.00 89.62 92 THR A C 1
ATOM 719 O O . THR A 1 92 ? 39.686 15.273 -65.129 1.00 89.62 92 THR A O 1
ATOM 722 N N . PRO A 1 93 ? 40.688 14.168 -66.802 1.00 90.38 93 PRO A N 1
ATOM 723 C CA . PRO A 1 93 ? 40.364 12.848 -66.257 1.00 90.38 93 PRO A CA 1
ATOM 724 C C . PRO A 1 93 ? 40.905 12.621 -64.834 1.00 90.38 93 PRO A C 1
ATOM 726 O O . PRO A 1 93 ? 40.283 11.911 -64.046 1.00 90.38 93 PRO A O 1
ATOM 729 N N . ASP A 1 94 ? 42.027 13.257 -64.486 1.00 91.19 94 ASP A N 1
ATOM 730 C CA . ASP A 1 94 ? 42.614 13.210 -63.144 1.00 91.19 94 ASP A CA 1
ATOM 731 C C . ASP A 1 94 ? 41.746 13.946 -62.104 1.00 91.19 94 ASP A C 1
ATOM 733 O O . ASP A 1 94 ? 41.511 13.420 -61.016 1.00 91.19 94 ASP A O 1
ATOM 737 N N . ASP A 1 95 ? 41.170 15.104 -62.451 1.00 91.06 95 ASP A N 1
ATOM 738 C CA . ASP A 1 95 ? 40.220 15.822 -61.583 1.00 91.06 95 ASP A CA 1
ATOM 739 C C . ASP A 1 95 ? 38.948 15.000 -61.333 1.00 91.06 95 ASP A C 1
ATOM 741 O O . ASP A 1 95 ? 38.446 14.931 -60.206 1.00 91.06 95 ASP A O 1
ATOM 745 N N . TRP A 1 96 ? 38.450 14.319 -62.371 1.00 91.44 96 TRP A N 1
ATOM 746 C CA . TRP A 1 96 ? 37.328 13.388 -62.244 1.00 91.44 96 TRP A CA 1
ATOM 747 C C . TRP A 1 96 ? 37.684 12.211 -61.328 1.00 91.44 96 TRP A C 1
ATOM 749 O O . TRP A 1 96 ? 36.900 11.861 -60.443 1.00 91.44 96 TRP A O 1
ATOM 759 N N . TYR A 1 97 ? 38.874 11.625 -61.477 1.00 94.56 97 TYR A N 1
ATOM 760 C CA . TYR A 1 97 ? 39.321 10.523 -60.624 1.00 94.56 97 TYR A CA 1
ATOM 761 C C . TYR A 1 97 ? 39.465 10.954 -59.158 1.00 94.56 97 TYR A C 1
ATOM 763 O O . TYR A 1 97 ? 38.971 10.267 -58.262 1.00 94.56 97 TYR A O 1
ATOM 771 N N . LYS A 1 98 ? 40.058 12.127 -58.902 1.00 94.25 98 LYS A N 1
ATOM 772 C CA . LYS A 1 98 ? 40.172 12.723 -57.560 1.00 94.25 98 LYS A CA 1
ATOM 773 C C . LYS A 1 98 ? 38.806 12.972 -56.924 1.00 94.25 98 LYS A C 1
ATOM 775 O O . LYS A 1 98 ? 38.604 12.605 -55.766 1.00 94.25 98 LYS A O 1
ATOM 780 N N . SER A 1 99 ? 37.859 13.541 -57.673 1.00 93.81 99 SER A N 1
ATOM 781 C CA . SER A 1 99 ? 36.497 13.783 -57.184 1.00 93.81 99 SER A CA 1
ATOM 782 C C . SER A 1 99 ? 35.777 12.478 -56.840 1.00 93.81 99 SER A C 1
ATOM 784 O O . SER A 1 99 ? 35.240 12.354 -55.740 1.00 93.81 99 SER A O 1
ATOM 786 N N . ASN A 1 100 ? 35.838 11.465 -57.711 1.00 95.62 100 ASN A N 1
ATOM 787 C CA . ASN A 1 100 ? 35.237 10.163 -57.415 1.00 95.62 100 ASN A CA 1
ATOM 788 C C . ASN A 1 100 ? 35.902 9.479 -56.222 1.00 95.62 100 ASN A C 1
ATOM 790 O O . ASN A 1 100 ? 35.207 8.960 -55.356 1.00 95.62 100 ASN A O 1
ATOM 794 N N . MET A 1 101 ? 37.232 9.528 -56.119 1.00 96.00 101 MET A N 1
ATOM 795 C CA . MET A 1 101 ? 37.959 8.992 -54.968 1.00 96.00 101 MET A CA 1
ATOM 796 C C . MET A 1 101 ? 37.531 9.666 -53.657 1.00 96.00 101 MET A C 1
ATOM 798 O O . MET A 1 101 ? 37.348 8.985 -52.647 1.00 96.00 101 MET A O 1
ATOM 802 N N . SER A 1 102 ? 37.330 10.987 -53.668 1.00 95.31 102 SER A N 1
ATOM 803 C CA . SER A 1 102 ? 36.786 11.724 -52.522 1.00 95.31 102 SER A CA 1
ATOM 804 C C . SER A 1 102 ? 35.366 11.265 -52.183 1.00 95.31 102 SER A C 1
ATOM 806 O O . SER A 1 102 ? 35.106 10.903 -51.036 1.00 95.31 102 SER A O 1
ATOM 808 N N . ASN A 1 103 ? 34.481 11.180 -53.181 1.00 95.62 103 ASN A N 1
ATOM 809 C CA . ASN A 1 103 ? 33.099 10.728 -53.001 1.00 95.62 103 ASN A CA 1
ATOM 810 C C . ASN A 1 103 ? 33.027 9.299 -52.440 1.00 95.62 103 ASN A C 1
ATOM 812 O O . ASN A 1 103 ? 32.210 9.024 -51.560 1.00 95.62 103 ASN A O 1
ATOM 816 N N . TYR A 1 104 ? 33.896 8.389 -52.897 1.00 96.00 104 TYR A N 1
ATOM 817 C CA . TYR A 1 104 ? 33.979 7.028 -52.362 1.00 96.00 104 TYR A CA 1
ATOM 818 C C . TYR A 1 104 ? 34.414 7.023 -50.896 1.00 96.00 104 TYR A C 1
ATOM 820 O O . TYR A 1 104 ? 33.801 6.340 -50.077 1.00 96.00 104 TYR A O 1
ATOM 828 N N . ARG A 1 105 ? 35.437 7.808 -50.537 1.00 96.62 105 ARG A N 1
ATOM 829 C CA . ARG A 1 105 ? 35.908 7.917 -49.145 1.00 96.62 105 ARG A CA 1
ATOM 830 C C . ARG A 1 105 ? 34.839 8.497 -48.225 1.00 96.62 105 ARG A C 1
ATOM 832 O O . ARG A 1 105 ? 34.647 7.984 -47.123 1.00 96.62 105 ARG A O 1
ATOM 839 N N . GLU A 1 106 ? 34.138 9.532 -48.673 1.00 95.44 106 GLU A N 1
ATOM 840 C CA . GLU A 1 106 ? 33.051 10.153 -47.918 1.00 95.44 106 GLU A CA 1
ATOM 841 C C . GLU A 1 106 ? 31.868 9.194 -47.749 1.00 95.44 106 GLU A C 1
ATOM 843 O O . GLU A 1 106 ? 31.374 9.015 -46.635 1.00 95.44 106 GLU A O 1
ATOM 848 N N . SER A 1 107 ? 31.479 8.493 -48.817 1.00 95.25 107 SER A N 1
ATOM 849 C CA . SER A 1 107 ? 30.420 7.477 -48.775 1.00 95.25 107 SER A CA 1
ATOM 850 C C . SER A 1 107 ? 30.758 6.345 -47.805 1.00 95.25 107 SER A C 1
ATOM 852 O O . SER A 1 107 ? 29.922 5.952 -46.991 1.00 95.25 107 SER A O 1
ATOM 854 N N . GLU A 1 108 ? 32.001 5.859 -47.823 1.00 96.81 108 GLU A N 1
ATOM 855 C CA . GLU A 1 108 ? 32.469 4.826 -46.897 1.00 96.81 108 GLU A CA 1
ATOM 856 C C . GLU A 1 108 ? 32.521 5.312 -45.444 1.00 96.81 108 GLU A C 1
ATOM 858 O O . GLU A 1 108 ? 32.152 4.573 -44.528 1.00 96.81 108 GLU A O 1
ATOM 863 N N . SER A 1 109 ? 32.939 6.559 -45.212 1.00 96.62 109 SER A N 1
ATOM 864 C CA . SER A 1 109 ? 32.905 7.181 -43.883 1.00 96.62 109 SER A CA 1
ATOM 865 C C . SER A 1 109 ? 31.468 7.305 -43.363 1.00 96.62 109 SER A C 1
ATOM 867 O O . SER A 1 109 ? 31.167 6.880 -42.243 1.00 96.62 109 SER A O 1
ATOM 869 N N . SER A 1 110 ? 30.558 7.793 -44.210 1.00 97.12 110 SER A N 1
ATOM 870 C CA . SER A 1 110 ? 29.129 7.918 -43.911 1.00 97.12 110 SER A CA 1
ATOM 871 C C . SER A 1 110 ? 28.500 6.559 -43.594 1.00 97.12 110 SER A C 1
ATOM 873 O O . SER A 1 110 ? 27.836 6.405 -42.565 1.00 97.12 110 SER A O 1
ATOM 875 N N . ARG A 1 111 ? 28.796 5.526 -44.396 1.00 97.50 111 ARG A N 1
ATOM 876 C CA . ARG A 1 111 ? 28.342 4.149 -44.154 1.00 97.50 111 ARG A CA 1
ATOM 877 C C . ARG A 1 111 ? 28.821 3.624 -42.801 1.00 97.50 111 ARG A C 1
ATOM 879 O O . ARG A 1 111 ? 28.003 3.137 -42.021 1.00 97.50 111 ARG A O 1
ATOM 886 N N . LYS A 1 112 ? 30.113 3.766 -42.485 1.00 97.69 112 LYS A N 1
ATOM 887 C CA . LYS A 1 112 ? 30.687 3.342 -41.193 1.00 97.69 112 LYS A CA 1
ATOM 888 C C . LYS A 1 112 ? 30.060 4.081 -40.010 1.00 97.69 112 LYS A C 1
ATOM 890 O O . LYS A 1 112 ? 29.778 3.460 -38.985 1.00 97.69 112 LYS A O 1
ATOM 895 N N . SER A 1 113 ? 29.822 5.385 -40.151 1.00 97.75 113 SER A N 1
ATOM 896 C CA . SER A 1 113 ? 29.156 6.199 -39.130 1.00 97.75 113 SER A CA 1
ATOM 897 C C . SER A 1 113 ? 27.718 5.729 -38.891 1.00 97.75 113 SER A C 1
ATOM 899 O O . SER A 1 113 ? 27.334 5.454 -37.754 1.00 97.75 113 SER A O 1
ATOM 901 N N . ALA A 1 114 ? 26.948 5.515 -39.962 1.00 97.81 114 ALA A N 1
ATOM 902 C CA . ALA A 1 114 ? 25.582 5.006 -39.878 1.00 97.81 114 ALA A CA 1
ATOM 903 C C . ALA A 1 114 ? 25.516 3.595 -39.268 1.00 97.81 114 ALA A C 1
ATOM 905 O O . ALA A 1 114 ? 24.630 3.304 -38.465 1.00 97.81 114 ALA A O 1
ATOM 906 N N . GLU A 1 115 ? 26.454 2.709 -39.612 1.00 98.19 115 GLU A N 1
ATOM 907 C CA . GLU A 1 115 ? 26.562 1.379 -39.003 1.00 98.19 115 GLU A CA 1
ATOM 908 C C . GLU A 1 115 ? 26.851 1.453 -37.500 1.00 98.19 115 GLU A C 1
ATOM 910 O O . GLU A 1 115 ? 26.196 0.750 -36.726 1.00 98.19 115 GLU A O 1
ATOM 915 N N . ARG A 1 116 ? 27.779 2.319 -37.071 1.00 98.19 116 ARG A N 1
ATOM 916 C CA . ARG A 1 116 ? 28.060 2.547 -35.646 1.00 98.19 116 ARG A CA 1
ATOM 917 C C . ARG A 1 116 ? 26.825 3.084 -34.925 1.00 98.19 116 ARG A C 1
ATOM 919 O O . ARG A 1 116 ? 26.421 2.498 -33.928 1.00 98.19 116 ARG A O 1
ATOM 926 N N . LEU A 1 117 ? 26.176 4.109 -35.478 1.00 98.25 117 LEU A N 1
ATOM 927 C CA . LEU A 1 117 ? 24.974 4.703 -34.894 1.00 98.25 117 LEU A CA 1
ATOM 928 C C . LEU A 1 117 ? 23.858 3.668 -34.703 1.00 98.25 117 LEU A C 1
ATOM 930 O O . LEU A 1 117 ? 23.223 3.638 -33.651 1.00 98.25 117 LEU A O 1
ATOM 934 N N . ARG A 1 118 ? 23.632 2.787 -35.688 1.00 98.50 118 ARG A N 1
ATOM 935 C CA . ARG A 1 118 ? 22.645 1.702 -35.560 1.00 98.50 118 ARG A CA 1
ATOM 936 C C . ARG A 1 118 ? 23.003 0.742 -34.428 1.00 98.50 118 ARG A C 1
ATOM 938 O O . ARG A 1 118 ? 22.125 0.406 -33.640 1.00 98.50 118 ARG A O 1
ATOM 945 N N . ARG A 1 119 ? 24.269 0.322 -34.320 1.00 98.44 119 ARG A N 1
ATOM 946 C CA . ARG A 1 119 ? 24.726 -0.564 -33.232 1.00 98.44 119 ARG A CA 1
ATOM 947 C C . ARG A 1 119 ? 24.555 0.089 -31.862 1.00 98.44 119 ARG A C 1
ATOM 949 O O . ARG A 1 119 ? 24.017 -0.544 -30.959 1.00 98.44 119 ARG A O 1
ATOM 956 N N . ASP A 1 120 ? 24.946 1.353 -31.733 1.00 98.44 120 ASP A N 1
ATOM 957 C CA . ASP A 1 120 ? 24.825 2.105 -30.482 1.00 98.44 120 ASP A CA 1
ATOM 958 C C . ASP A 1 120 ? 23.356 2.306 -30.093 1.00 98.44 120 ASP A C 1
ATOM 960 O O . ASP A 1 120 ? 22.992 2.141 -28.929 1.00 98.44 120 ASP A O 1
ATOM 964 N N . THR A 1 121 ? 22.490 2.578 -31.073 1.00 98.44 121 THR A N 1
ATOM 965 C CA . THR A 1 121 ? 21.040 2.698 -30.856 1.00 98.44 121 THR A CA 1
ATOM 966 C C . THR A 1 121 ? 20.442 1.377 -30.381 1.00 98.44 121 THR A C 1
ATOM 968 O O . THR A 1 121 ? 19.699 1.366 -29.404 1.00 98.44 121 THR A O 1
ATOM 971 N N . LEU A 1 122 ? 20.793 0.255 -31.019 1.00 98.56 122 LEU A N 1
ATOM 972 C CA . LEU A 1 122 ? 20.316 -1.071 -30.614 1.00 98.56 122 LEU A CA 1
ATOM 973 C C . LEU A 1 122 ? 20.749 -1.417 -29.188 1.00 98.56 122 LEU A C 1
ATOM 975 O O . LEU A 1 122 ? 19.923 -1.854 -28.389 1.00 98.56 122 LEU A O 1
ATOM 979 N N . ARG A 1 123 ? 22.015 -1.160 -28.844 1.00 98.62 123 ARG A N 1
ATOM 980 C CA . ARG A 1 123 ? 22.514 -1.346 -27.478 1.00 98.62 123 ARG A CA 1
ATOM 981 C C . ARG A 1 123 ? 21.744 -0.477 -26.484 1.00 98.62 123 ARG A C 1
ATOM 983 O O . ARG A 1 123 ? 21.291 -0.972 -25.459 1.00 98.62 123 ARG A O 1
ATOM 990 N N . MET A 1 124 ? 21.548 0.801 -26.802 1.00 98.44 124 MET A N 1
ATOM 991 C CA . MET A 1 124 ? 20.806 1.718 -25.939 1.00 98.44 124 MET A CA 1
ATOM 992 C C . MET A 1 124 ? 19.360 1.259 -25.726 1.00 98.44 124 MET A C 1
ATOM 994 O O . MET A 1 124 ? 18.856 1.348 -24.609 1.00 98.44 124 MET A O 1
ATOM 998 N N . MET A 1 125 ? 18.697 0.754 -26.769 1.00 98.56 125 MET A N 1
ATOM 999 C CA . MET A 1 125 ? 17.347 0.198 -26.658 1.00 98.56 125 MET A CA 1
ATOM 1000 C C . MET A 1 125 ? 17.315 -0.992 -25.696 1.00 98.56 125 MET A C 1
ATOM 1002 O O . MET A 1 125 ? 16.476 -1.010 -24.800 1.00 98.56 125 MET A O 1
ATOM 1006 N N . GLN A 1 126 ? 18.257 -1.929 -25.829 1.00 98.69 126 GLN A N 1
ATOM 1007 C CA . GLN A 1 126 ? 18.361 -3.099 -24.951 1.00 98.69 126 GLN A CA 1
ATOM 1008 C C . GLN A 1 126 ? 18.629 -2.706 -23.494 1.00 98.69 126 GLN A C 1
ATOM 1010 O O . GLN A 1 126 ? 17.939 -3.177 -22.590 1.00 98.69 126 GLN A O 1
ATOM 1015 N N . ASP A 1 127 ? 19.573 -1.790 -23.259 1.00 98.56 127 ASP A N 1
ATOM 1016 C CA . ASP A 1 127 ? 19.903 -1.306 -21.914 1.00 98.56 127 ASP A CA 1
ATOM 1017 C C . ASP A 1 127 ? 18.678 -0.649 -21.251 1.00 98.56 127 ASP A C 1
ATOM 1019 O O . ASP A 1 127 ? 18.378 -0.882 -20.074 1.00 98.56 127 ASP A O 1
ATOM 1023 N N . LYS A 1 128 ? 17.926 0.157 -22.013 1.00 98.56 128 LYS A N 1
ATOM 1024 C CA . LYS A 1 128 ? 16.710 0.827 -21.532 1.00 98.56 128 LYS A CA 1
ATOM 1025 C C . LYS A 1 128 ? 15.571 -0.152 -21.288 1.00 98.56 128 LYS A C 1
ATOM 1027 O O . LYS A 1 128 ? 14.882 -0.013 -20.278 1.00 98.56 128 LYS A O 1
ATOM 1032 N N . GLU A 1 129 ? 15.378 -1.129 -22.165 1.00 98.69 129 GLU A N 1
ATOM 1033 C CA . GLU A 1 129 ? 14.383 -2.186 -21.989 1.00 98.69 129 GLU A CA 1
ATOM 1034 C C . GLU A 1 129 ? 14.670 -2.990 -20.717 1.00 98.69 129 GLU A C 1
ATOM 1036 O O . GLU A 1 129 ? 13.788 -3.141 -19.868 1.00 98.69 129 GLU A O 1
ATOM 1041 N N . GLN A 1 130 ? 15.920 -3.420 -20.523 1.00 98.62 130 GLN A N 1
ATOM 1042 C CA . GLN A 1 130 ? 16.331 -4.154 -19.329 1.00 98.62 130 GLN A CA 1
ATOM 1043 C C . GLN A 1 130 ? 16.118 -3.327 -18.058 1.00 98.62 130 GLN A C 1
ATOM 1045 O O . GLN A 1 130 ? 15.522 -3.821 -17.098 1.00 98.62 130 GLN A O 1
ATOM 1050 N N . LEU A 1 131 ? 16.562 -2.066 -18.045 1.00 98.62 131 LEU A N 1
ATOM 1051 C CA . LEU A 1 131 ? 16.359 -1.168 -16.908 1.00 98.62 131 LEU A CA 1
ATOM 1052 C C . LEU A 1 131 ? 14.871 -0.968 -16.598 1.00 98.62 131 LEU A C 1
ATOM 1054 O O . LEU A 1 131 ? 14.472 -0.987 -15.431 1.00 98.62 131 LEU A O 1
ATOM 1058 N N . THR A 1 132 ? 14.049 -0.791 -17.632 1.00 98.69 132 THR A N 1
ATOM 1059 C CA . THR A 1 132 ? 12.605 -0.583 -17.485 1.00 98.69 132 THR A CA 1
ATOM 1060 C C . THR A 1 132 ? 11.944 -1.822 -16.899 1.00 98.69 132 THR A C 1
ATOM 1062 O O . THR A 1 132 ? 11.219 -1.704 -15.913 1.00 98.69 132 THR A O 1
ATOM 1065 N N . ARG A 1 133 ? 12.261 -3.013 -17.422 1.00 98.69 133 ARG A N 1
ATOM 1066 C CA . ARG A 1 133 ? 11.746 -4.291 -16.911 1.00 98.69 133 ARG A CA 1
ATOM 1067 C C . ARG A 1 133 ? 12.104 -4.496 -15.441 1.00 98.69 133 ARG A C 1
ATOM 1069 O O . ARG A 1 133 ? 11.216 -4.732 -14.631 1.00 98.69 133 ARG A O 1
ATOM 1076 N N . LEU A 1 134 ? 13.379 -4.331 -15.080 1.00 98.62 134 LEU A N 1
ATOM 1077 C CA . LEU A 1 134 ? 13.839 -4.484 -13.694 1.00 98.62 134 LEU A CA 1
ATOM 1078 C C . LEU A 1 134 ? 13.178 -3.472 -12.752 1.00 98.62 134 LEU A C 1
ATOM 1080 O O . LEU A 1 134 ? 12.800 -3.810 -11.631 1.00 98.62 134 LEU A O 1
ATOM 1084 N N . THR A 1 135 ? 13.017 -2.226 -13.202 1.00 98.50 135 THR A N 1
ATOM 1085 C CA . THR A 1 135 ? 12.354 -1.183 -12.410 1.00 98.50 135 THR A CA 1
ATOM 1086 C C . THR A 1 135 ? 10.878 -1.509 -12.207 1.00 98.50 135 THR A C 1
ATOM 1088 O O . THR A 1 135 ? 10.387 -1.409 -11.082 1.00 98.50 135 THR A O 1
ATOM 1091 N N . GLN A 1 136 ? 10.173 -1.930 -13.260 1.00 98.62 136 GLN A N 1
ATOM 1092 C CA . GLN A 1 136 ? 8.764 -2.317 -13.189 1.00 98.62 136 GLN A CA 1
ATOM 1093 C C . GLN A 1 136 ? 8.556 -3.527 -12.283 1.00 98.62 136 GLN A C 1
ATOM 1095 O O . GLN A 1 136 ? 7.669 -3.494 -11.434 1.00 98.62 136 GLN A O 1
ATOM 1100 N N . GLU A 1 137 ? 9.390 -4.558 -12.405 1.00 98.62 137 GLU A N 1
ATOM 1101 C CA . GLU A 1 137 ? 9.331 -5.754 -11.564 1.00 98.62 137 GLU A CA 1
ATOM 1102 C C . GLU A 1 137 ? 9.562 -5.404 -10.090 1.00 98.62 137 GLU A C 1
ATOM 1104 O O . GLU A 1 137 ? 8.733 -5.718 -9.234 1.00 98.62 137 GLU A O 1
ATOM 1109 N N . LYS A 1 138 ? 10.636 -4.660 -9.796 1.00 98.50 138 LYS A N 1
ATOM 1110 C CA . LYS A 1 138 ? 10.950 -4.203 -8.436 1.0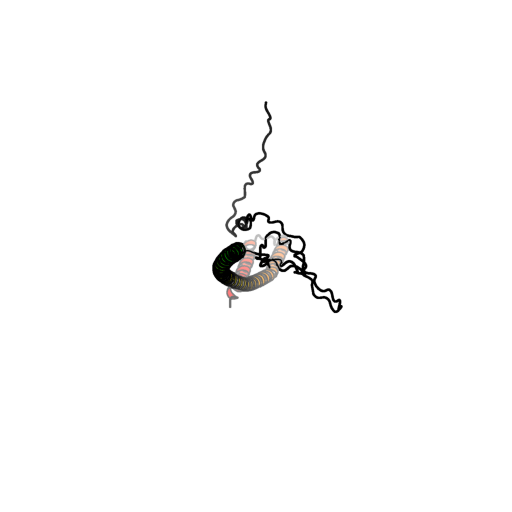0 98.50 138 LYS A CA 1
ATOM 1111 C C . LYS A 1 138 ? 9.822 -3.361 -7.841 1.00 98.50 138 LYS A C 1
ATOM 1113 O O . LYS A 1 138 ? 9.453 -3.552 -6.684 1.00 98.50 138 LYS A O 1
ATOM 1118 N N . THR A 1 139 ? 9.282 -2.430 -8.622 1.00 98.44 139 THR A N 1
ATOM 1119 C CA . THR A 1 139 ? 8.206 -1.540 -8.171 1.00 98.44 139 THR A CA 1
ATOM 1120 C C . THR A 1 139 ? 6.917 -2.321 -7.941 1.00 98.44 139 THR A C 1
ATOM 1122 O O . THR A 1 139 ? 6.285 -2.146 -6.905 1.00 98.44 139 THR A O 1
ATOM 1125 N N . SER A 1 140 ? 6.563 -3.236 -8.844 1.00 98.56 140 SER A N 1
ATOM 1126 C CA . SER A 1 140 ? 5.372 -4.085 -8.708 1.00 98.56 140 SER A CA 1
ATOM 1127 C C . SER A 1 140 ? 5.459 -4.975 -7.471 1.00 98.56 140 SER A C 1
ATOM 1129 O O . SER A 1 140 ? 4.502 -5.050 -6.703 1.00 98.56 140 SER A O 1
ATOM 1131 N N . LYS A 1 141 ? 6.626 -5.585 -7.224 1.00 98.62 141 LYS A N 1
ATOM 1132 C CA . LYS A 1 141 ? 6.876 -6.369 -6.011 1.00 98.62 141 LYS A CA 1
ATOM 1133 C C . LYS A 1 141 ? 6.736 -5.517 -4.749 1.00 98.62 141 LYS A C 1
ATOM 1135 O O . LYS A 1 141 ? 6.014 -5.908 -3.839 1.00 98.62 141 LYS A O 1
ATOM 1140 N N . ASN A 1 142 ? 7.363 -4.339 -4.713 1.00 98.56 142 ASN A N 1
ATOM 1141 C CA . ASN A 1 142 ? 7.279 -3.452 -3.554 1.00 98.56 142 ASN A CA 1
ATOM 1142 C C . ASN A 1 142 ? 5.844 -2.974 -3.281 1.00 98.56 142 ASN A C 1
ATOM 1144 O O . ASN A 1 142 ? 5.430 -2.896 -2.128 1.00 98.56 142 ASN A O 1
ATOM 1148 N N . ILE A 1 143 ? 5.070 -2.681 -4.329 1.00 98.56 143 ILE A N 1
ATOM 1149 C CA . ILE A 1 143 ? 3.653 -2.329 -4.189 1.00 98.56 143 ILE A CA 1
ATOM 1150 C C . ILE A 1 143 ? 2.866 -3.512 -3.618 1.00 98.56 143 ILE A C 1
ATOM 1152 O O . ILE A 1 143 ? 2.057 -3.309 -2.716 1.00 98.56 143 ILE A O 1
ATOM 1156 N N . GLY A 1 144 ? 3.122 -4.734 -4.095 1.00 98.56 144 GLY A N 1
ATOM 1157 C CA . GLY A 1 144 ? 2.491 -5.947 -3.573 1.00 98.56 144 GLY A CA 1
ATOM 1158 C C . GLY A 1 144 ? 2.791 -6.185 -2.090 1.00 98.56 144 GLY A C 1
ATOM 1159 O O . GLY A 1 144 ? 1.873 -6.432 -1.314 1.00 98.56 144 GLY A O 1
ATOM 1160 N N . GLU A 1 145 ? 4.052 -6.042 -1.678 1.00 98.56 145 GLU A N 1
ATOM 1161 C CA . GLU A 1 145 ? 4.466 -6.137 -0.269 1.00 98.56 145 GLU A CA 1
ATOM 1162 C C . GLU A 1 145 ? 3.741 -5.098 0.595 1.00 98.56 145 GLU A C 1
ATOM 1164 O O . GLU A 1 14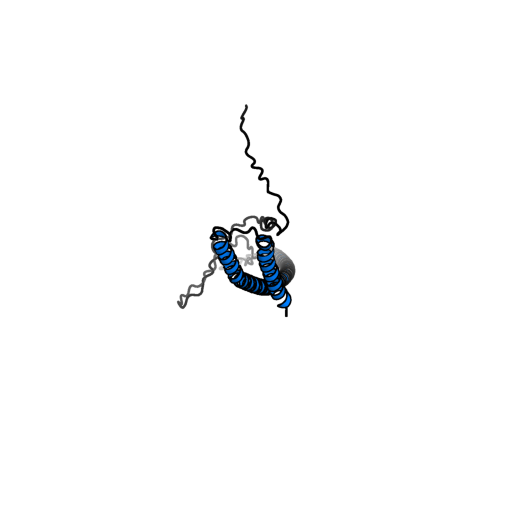5 ? 3.079 -5.455 1.566 1.00 98.56 145 GLU A O 1
ATOM 1169 N N . ARG A 1 146 ? 3.753 -3.825 0.183 1.00 98.62 146 ARG A N 1
ATOM 1170 C CA . ARG A 1 146 ? 3.066 -2.752 0.919 1.00 98.62 146 ARG A CA 1
ATOM 1171 C C . ARG A 1 146 ? 1.557 -2.954 0.997 1.00 98.62 146 ARG A C 1
ATOM 1173 O O . ARG A 1 146 ? 0.947 -2.583 1.995 1.00 98.62 146 ARG A O 1
ATOM 1180 N N . LEU A 1 147 ? 0.942 -3.496 -0.053 1.00 98.69 147 LEU A N 1
ATOM 1181 C CA . LEU A 1 147 ? -0.480 -3.822 -0.041 1.00 98.69 147 LEU A CA 1
ATOM 1182 C C . LEU A 1 147 ? -0.775 -4.899 1.005 1.00 98.69 147 LEU A C 1
ATOM 1184 O O . LEU A 1 147 ? -1.719 -4.739 1.775 1.00 98.69 147 LEU A O 1
ATOM 1188 N N . ASN A 1 148 ? 0.045 -5.950 1.063 1.00 98.62 148 ASN A N 1
ATOM 1189 C CA . ASN A 1 148 ? -0.088 -6.997 2.074 1.00 98.62 148 ASN A CA 1
ATOM 1190 C C . ASN A 1 148 ? 0.073 -6.432 3.488 1.00 98.62 148 ASN A C 1
ATOM 1192 O O . ASN A 1 148 ? -0.770 -6.714 4.336 1.00 98.62 148 ASN A O 1
ATOM 1196 N N . ASP A 1 149 ? 1.068 -5.572 3.720 1.00 98.56 149 ASP A N 1
ATOM 1197 C CA . ASP A 1 149 ? 1.266 -4.914 5.017 1.00 98.56 149 ASP A CA 1
ATOM 1198 C C . ASP A 1 149 ? 0.041 -4.080 5.417 1.00 98.56 149 ASP A C 1
ATOM 1200 O O . ASP A 1 149 ? -0.448 -4.175 6.541 1.00 98.56 149 ASP A O 1
ATOM 1204 N N . ILE A 1 150 ? -0.499 -3.276 4.494 1.00 98.62 150 ILE A N 1
ATOM 1205 C CA . ILE A 1 150 ? -1.691 -2.454 4.752 1.00 98.62 150 ILE A CA 1
ATOM 1206 C C . ILE A 1 150 ? -2.902 -3.336 5.062 1.00 98.62 150 ILE A C 1
ATOM 1208 O O . ILE A 1 150 ? -3.673 -3.028 5.969 1.00 98.62 150 ILE A O 1
ATOM 1212 N N . VAL A 1 151 ? -3.096 -4.425 4.315 1.00 98.69 151 VAL A N 1
ATOM 1213 C CA . VAL A 1 151 ? -4.202 -5.361 4.548 1.00 98.69 151 VAL A CA 1
ATOM 1214 C C . VAL A 1 151 ? -4.060 -6.044 5.905 1.00 98.69 151 VAL A C 1
ATOM 1216 O O . VAL A 1 151 ? -5.054 -6.128 6.625 1.00 98.69 151 VAL A O 1
ATOM 1219 N N . PHE A 1 152 ? -2.848 -6.468 6.262 1.00 98.69 152 PHE A N 1
ATOM 1220 C CA . PHE A 1 152 ? -2.534 -7.061 7.556 1.00 98.69 152 PHE A CA 1
ATOM 1221 C C . PHE A 1 152 ? -2.855 -6.093 8.698 1.00 98.69 152 PHE A C 1
ATOM 1223 O O . PHE A 1 152 ? -3.666 -6.415 9.560 1.00 98.69 152 PHE A O 1
ATOM 1230 N N . TRP A 1 153 ? -2.321 -4.869 8.658 1.00 98.69 153 TRP A N 1
ATOM 1231 C CA . TRP A 1 153 ? -2.574 -3.881 9.709 1.00 98.69 153 TRP A CA 1
ATOM 1232 C C . TRP A 1 153 ? -4.033 -3.447 9.779 1.00 98.69 153 TRP A C 1
ATOM 1234 O O . TRP A 1 153 ? -4.539 -3.184 10.865 1.00 98.69 153 TRP A O 1
ATOM 1244 N N . ARG A 1 154 ? -4.741 -3.405 8.647 1.00 98.69 154 ARG A N 1
ATOM 1245 C CA . ARG A 1 154 ? -6.187 -3.168 8.655 1.00 98.69 154 ARG A CA 1
ATOM 1246 C C . ARG A 1 154 ? -6.919 -4.279 9.404 1.00 98.69 154 ARG A C 1
ATOM 1248 O O . ARG A 1 154 ? -7.788 -3.971 10.208 1.00 98.69 154 ARG A O 1
ATOM 1255 N N . ALA A 1 155 ? -6.584 -5.540 9.130 1.00 98.62 155 ALA A N 1
ATOM 1256 C CA . ALA A 1 155 ? -7.199 -6.680 9.800 1.00 98.62 155 ALA A CA 1
ATOM 1257 C C . ALA A 1 155 ? -6.899 -6.674 11.305 1.00 98.62 155 ALA A C 1
ATOM 1259 O O . ALA A 1 155 ? -7.820 -6.844 12.096 1.00 98.62 155 ALA A O 1
ATOM 1260 N N . GLU A 1 156 ? -5.653 -6.388 11.685 1.00 98.69 156 GLU A N 1
ATOM 1261 C CA . GLU A 1 156 ? -5.239 -6.298 13.087 1.00 98.69 156 GLU A CA 1
ATOM 1262 C C . GLU A 1 156 ? -5.979 -5.179 13.831 1.00 98.69 156 GLU A C 1
ATOM 1264 O O . GLU A 1 156 ? -6.526 -5.393 14.906 1.00 98.69 156 GLU A O 1
ATOM 1269 N N . LEU A 1 157 ? -6.081 -3.990 13.226 1.00 98.75 157 LEU A N 1
ATOM 1270 C CA . LEU A 1 157 ? -6.831 -2.876 13.808 1.00 98.75 157 LEU A CA 1
ATOM 1271 C C . LEU A 1 157 ? -8.325 -3.183 13.924 1.00 98.75 157 LEU A C 1
ATOM 1273 O O . LEU A 1 157 ? -8.940 -2.818 14.920 1.00 98.75 157 LEU A O 1
ATOM 1277 N N . SER A 1 158 ? -8.922 -3.834 12.922 1.00 98.62 158 SER A N 1
ATOM 1278 C CA . SER A 1 158 ? -10.319 -4.270 13.002 1.00 98.62 158 SER A CA 1
ATOM 1279 C C . SER A 1 158 ? -10.524 -5.276 14.132 1.00 98.62 158 SER A C 1
ATOM 1281 O O . SER A 1 158 ? -11.467 -5.121 14.900 1.00 98.62 158 SE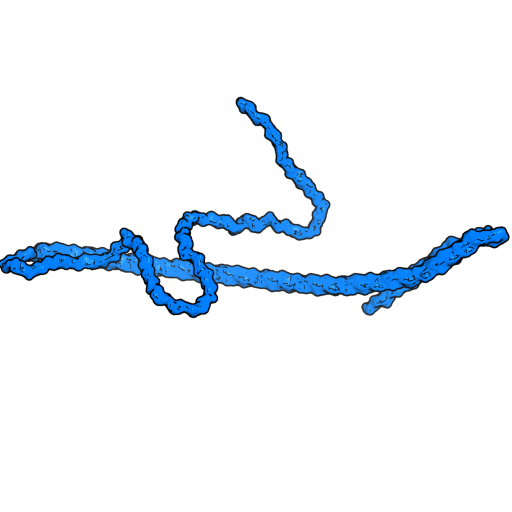R A O 1
ATOM 1283 N N . HIS A 1 159 ? -9.617 -6.243 14.278 1.00 98.62 159 HIS A N 1
ATOM 1284 C CA . HIS A 1 159 ? -9.668 -7.210 15.368 1.00 98.62 159 HIS A CA 1
ATOM 1285 C C . HIS A 1 159 ? -9.565 -6.533 16.740 1.00 98.62 159 HIS A C 1
ATOM 1287 O O . HIS A 1 159 ? -10.362 -6.820 17.630 1.00 98.62 159 HIS A O 1
ATOM 1293 N N . GLU A 1 160 ? -8.642 -5.583 16.896 1.00 98.56 160 GLU A N 1
ATOM 1294 C CA . GLU A 1 160 ? -8.476 -4.851 18.151 1.00 98.56 160 GLU A CA 1
ATOM 1295 C C . GLU A 1 160 ? -9.690 -3.968 18.477 1.00 98.56 160 GLU A C 1
ATOM 1297 O O . GLU A 1 160 ? -10.101 -3.870 19.631 1.00 98.56 160 GLU A O 1
ATOM 1302 N N . ILE A 1 161 ? -10.317 -3.359 17.465 1.00 98.75 161 ILE A N 1
ATOM 1303 C CA . ILE A 1 161 ? -11.575 -2.622 17.639 1.00 98.75 161 ILE A CA 1
ATOM 1304 C C . ILE A 1 161 ? -12.676 -3.549 18.154 1.00 98.75 161 ILE A C 1
ATOM 1306 O O . ILE A 1 161 ? -13.362 -3.189 19.111 1.00 98.75 161 ILE A O 1
ATOM 1310 N N . ASP A 1 162 ? -12.831 -4.731 17.560 1.00 98.62 162 ASP A N 1
ATOM 1311 C CA . ASP A 1 162 ? -13.837 -5.701 17.995 1.00 98.62 162 ASP A CA 1
ATOM 1312 C C . ASP A 1 162 ? -13.578 -6.148 19.444 1.00 98.62 162 ASP A C 1
ATOM 1314 O O . ASP A 1 162 ? -14.498 -6.143 20.266 1.00 98.62 162 ASP A O 1
ATOM 1318 N N . ASN A 1 163 ? -12.318 -6.429 19.798 1.00 98.56 163 ASN A N 1
ATOM 1319 C CA . ASN A 1 163 ? -11.920 -6.762 21.168 1.00 98.56 163 ASN A CA 1
ATOM 1320 C C . ASN A 1 163 ? -12.286 -5.634 22.146 1.00 98.56 163 ASN A C 1
ATOM 1322 O O . ASN A 1 163 ? -12.974 -5.881 23.140 1.00 98.56 163 ASN A O 1
ATOM 1326 N N . MET A 1 164 ? -11.930 -4.384 21.837 1.00 98.62 164 MET A N 1
ATOM 1327 C CA . MET A 1 164 ? -12.281 -3.231 22.673 1.00 98.62 164 MET A CA 1
ATOM 1328 C C . MET A 1 164 ? -13.796 -3.060 22.826 1.00 98.62 164 MET A C 1
ATOM 1330 O O . MET A 1 164 ? -14.270 -2.762 23.920 1.00 98.62 164 MET A O 1
ATOM 1334 N N . VAL A 1 165 ? -14.581 -3.264 21.763 1.00 98.69 165 VAL A N 1
ATOM 1335 C CA . VAL A 1 165 ? -16.051 -3.199 21.839 1.00 98.69 165 VAL A CA 1
ATOM 1336 C C . VAL A 1 165 ? -16.589 -4.253 22.807 1.00 98.69 165 VAL A C 1
ATOM 1338 O O . VAL A 1 165 ? -17.451 -3.938 23.634 1.00 98.69 165 VAL A O 1
ATOM 1341 N N . THR A 1 166 ? -16.070 -5.483 22.751 1.00 98.44 166 THR A N 1
ATOM 1342 C CA . THR A 1 166 ? -16.483 -6.544 23.684 1.00 98.44 166 THR A CA 1
ATOM 1343 C C . THR A 1 166 ? -16.099 -6.229 25.130 1.00 98.44 166 THR A C 1
ATOM 1345 O O . THR A 1 166 ? -16.921 -6.405 26.032 1.00 98.44 166 THR A O 1
ATOM 1348 N N . GLU A 1 167 ? -14.903 -5.687 25.364 1.00 98.31 167 GLU A N 1
ATOM 1349 C CA . GLU A 1 167 ? -14.449 -5.297 26.700 1.00 98.31 167 GLU A CA 1
ATOM 1350 C C . GLU A 1 167 ? -15.272 -4.131 27.261 1.00 98.31 167 GLU A C 1
ATOM 1352 O O . GLU A 1 167 ? -15.721 -4.180 28.408 1.00 98.31 167 GLU A O 1
ATOM 1357 N N . ILE A 1 168 ? -15.561 -3.114 26.443 1.00 98.50 168 ILE A N 1
ATOM 1358 C CA . ILE A 1 168 ? -16.431 -1.994 26.824 1.00 98.50 168 ILE A CA 1
ATOM 1359 C C . ILE A 1 168 ? -17.816 -2.510 27.223 1.00 98.50 168 ILE A C 1
ATOM 1361 O O . ILE A 1 168 ? -18.360 -2.065 28.237 1.00 98.50 168 ILE A O 1
ATOM 1365 N N . ALA A 1 169 ? -18.390 -3.452 26.471 1.00 98.25 169 ALA A N 1
ATOM 1366 C CA . ALA A 1 169 ? -19.683 -4.042 26.809 1.00 98.25 169 ALA A CA 1
ATOM 1367 C C . ALA A 1 169 ? -19.636 -4.783 28.157 1.00 98.25 169 ALA A C 1
ATOM 1369 O O . ALA A 1 169 ? -20.505 -4.569 29.008 1.00 98.25 169 ALA A O 1
ATOM 1370 N N . ALA A 1 170 ? -18.592 -5.584 28.392 1.00 97.31 170 ALA A N 1
ATOM 1371 C CA . ALA A 1 170 ? -18.395 -6.298 29.652 1.00 97.31 170 ALA A CA 1
ATOM 1372 C C . ALA A 1 170 ? -18.236 -5.336 30.844 1.00 97.31 170 ALA A C 1
ATOM 1374 O O . ALA A 1 170 ? -18.924 -5.476 31.858 1.00 97.31 170 ALA A O 1
ATOM 1375 N N . LEU A 1 171 ? -17.389 -4.312 30.713 1.00 97.94 171 LEU A N 1
ATOM 1376 C CA . LEU A 1 171 ? -17.179 -3.300 31.752 1.00 97.94 171 LEU A CA 1
ATOM 1377 C C . LEU A 1 171 ? -18.437 -2.468 32.012 1.00 97.94 171 LEU A C 1
A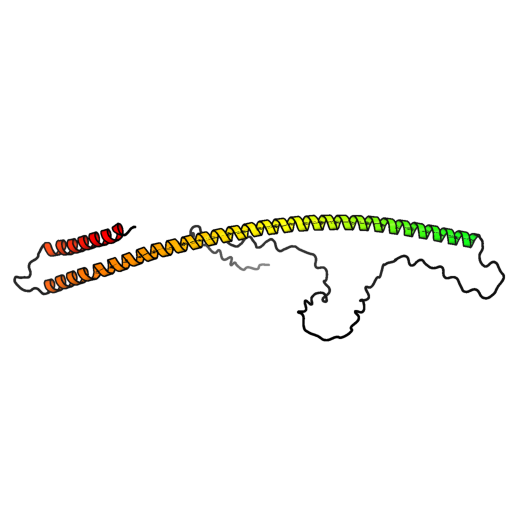TOM 1379 O O . LEU A 1 171 ? -18.725 -2.129 33.161 1.00 97.94 171 LEU A O 1
ATOM 1383 N N . THR A 1 172 ? -19.217 -2.169 30.972 1.00 98.06 172 THR A N 1
ATOM 1384 C CA . THR A 1 172 ? -20.496 -1.459 31.110 1.00 98.06 172 THR A CA 1
ATOM 1385 C C . THR A 1 172 ? -21.493 -2.277 31.928 1.00 98.06 172 THR A C 1
ATOM 1387 O O . THR A 1 172 ? -22.159 -1.730 32.809 1.00 98.06 172 THR A O 1
ATOM 1390 N N . GLU A 1 173 ? -21.562 -3.591 31.707 1.00 96.62 173 GLU A N 1
ATOM 1391 C CA . GLU A 1 173 ? -22.418 -4.482 32.495 1.00 96.62 173 GLU A CA 1
ATOM 1392 C C . GLU A 1 173 ? -21.954 -4.581 33.957 1.00 96.62 173 GLU A C 1
ATOM 1394 O O . GLU A 1 173 ? -22.772 -4.483 34.877 1.00 96.62 173 GLU A O 1
ATOM 1399 N N . VAL A 1 174 ? -20.644 -4.693 34.200 1.00 95.25 174 VAL A N 1
ATOM 1400 C CA . VAL A 1 174 ? -20.086 -4.685 35.564 1.00 95.25 174 VAL A CA 1
ATOM 1401 C C . VAL A 1 174 ? -20.386 -3.363 36.272 1.00 95.25 174 VAL A C 1
ATOM 1403 O O . VAL A 1 174 ? -20.850 -3.371 37.414 1.00 95.25 174 VAL A O 1
ATOM 1406 N N . LYS A 1 175 ? -20.199 -2.225 35.596 1.00 96.06 175 LYS A N 1
ATOM 1407 C CA . LYS A 1 175 ? -20.547 -0.904 36.134 1.00 96.06 175 LYS A CA 1
ATOM 1408 C C . LYS A 1 175 ? -22.024 -0.845 36.525 1.00 96.06 175 LYS A C 1
ATOM 1410 O O . LYS A 1 175 ? -22.337 -0.484 37.656 1.00 96.06 175 LYS A O 1
ATOM 1415 N N . ARG A 1 176 ? -22.920 -1.263 35.628 1.00 96.25 176 ARG A N 1
ATOM 1416 C CA . ARG A 1 176 ? -24.370 -1.285 35.872 1.00 96.25 176 ARG A CA 1
ATOM 1417 C C . ARG A 1 176 ? -24.731 -2.136 37.097 1.00 96.25 176 ARG A C 1
ATOM 1419 O O . ARG A 1 176 ? -25.614 -1.764 37.871 1.00 96.25 176 ARG A O 1
ATOM 1426 N N . ARG A 1 177 ? -24.060 -3.276 37.296 1.00 92.88 177 ARG A N 1
ATOM 1427 C CA . ARG A 1 177 ? -24.236 -4.123 38.491 1.00 92.88 177 ARG A CA 1
ATOM 1428 C C . ARG A 1 177 ? -23.784 -3.435 39.767 1.00 92.88 177 ARG A C 1
ATOM 1430 O O . ARG A 1 177 ? -24.503 -3.487 40.759 1.00 92.88 177 ARG A O 1
ATOM 1437 N N . LEU A 1 178 ? -22.622 -2.790 39.739 1.00 91.19 178 LEU A N 1
ATOM 1438 C CA . LEU A 1 178 ? -22.082 -2.072 40.894 1.00 91.19 178 LEU A CA 1
ATOM 1439 C C . LEU A 1 178 ? -22.960 -0.881 41.283 1.00 91.19 178 LEU A C 1
ATOM 1441 O O . LEU A 1 178 ? -23.223 -0.687 42.465 1.00 91.19 178 LEU A O 1
ATOM 1445 N N . GLU A 1 179 ? -23.465 -0.125 40.307 1.00 94.00 179 GLU A N 1
ATOM 1446 C CA . GLU A 1 179 ? -24.402 0.980 40.548 1.00 94.00 179 GLU A CA 1
ATOM 1447 C C . GLU A 1 179 ? -25.705 0.487 41.190 1.00 94.00 179 GLU A C 1
ATOM 1449 O O . GLU A 1 179 ? -26.190 1.096 42.144 1.00 94.00 179 GLU A O 1
ATOM 1454 N N . ARG A 1 180 ? -26.238 -0.652 40.727 1.00 90.50 180 ARG A N 1
ATOM 1455 C CA . ARG A 1 180 ? -27.408 -1.286 41.349 1.00 90.50 180 ARG A CA 1
ATOM 1456 C C . ARG A 1 180 ? -27.119 -1.726 42.785 1.00 90.50 180 ARG A C 1
ATOM 1458 O O . ARG A 1 180 ? -27.882 -1.370 43.676 1.00 90.50 180 ARG A O 1
ATOM 1465 N N . ALA A 1 181 ? -26.026 -2.452 43.014 1.00 86.00 181 ALA A N 1
ATOM 1466 C CA . ALA A 1 181 ? -25.652 -2.908 44.351 1.00 86.00 181 ALA A CA 1
ATOM 1467 C C . ALA A 1 181 ? -25.460 -1.720 45.310 1.00 86.00 181 ALA A C 1
ATOM 1469 O O . ALA A 1 181 ? -25.941 -1.742 46.438 1.00 86.00 181 ALA A O 1
ATOM 1470 N N . LEU A 1 182 ? -24.830 -0.635 44.850 1.00 87.50 182 LEU A N 1
ATOM 1471 C CA . LEU A 1 182 ? -24.686 0.588 45.637 1.00 87.50 182 LEU A CA 1
ATOM 1472 C C . LEU A 1 182 ? -26.052 1.175 46.025 1.00 87.50 182 LEU A C 1
ATOM 1474 O O . LEU A 1 182 ? -26.264 1.478 47.201 1.00 87.50 182 LEU A O 1
ATOM 1478 N N . ALA A 1 183 ? -26.980 1.292 45.071 1.00 89.31 183 ALA A N 1
ATOM 1479 C CA . ALA A 1 183 ? -28.332 1.784 45.334 1.00 89.31 183 ALA A CA 1
ATOM 1480 C C . ALA A 1 183 ? -29.088 0.893 46.339 1.00 89.31 183 ALA A C 1
ATOM 1482 O O . ALA A 1 183 ? -29.738 1.403 47.250 1.00 89.31 183 ALA A O 1
ATOM 1483 N N . GLU A 1 184 ? -28.948 -0.431 46.237 1.00 85.94 184 GLU A N 1
ATOM 1484 C CA . GLU A 1 184 ? -29.539 -1.393 47.178 1.00 85.94 184 GLU A CA 1
ATOM 1485 C C . GLU A 1 184 ? -28.967 -1.243 48.600 1.00 85.94 184 GLU A C 1
ATOM 1487 O O . GLU A 1 184 ? -29.705 -1.377 49.578 1.00 85.94 184 GLU A O 1
ATOM 1492 N N . THR A 1 185 ? -27.682 -0.890 48.745 1.00 82.62 185 THR A N 1
ATOM 1493 C CA . THR A 1 185 ? -27.068 -0.663 50.069 1.00 82.62 185 THR A CA 1
ATOM 1494 C C . THR A 1 185 ? -27.459 0.660 50.739 1.00 82.62 185 THR A C 1
ATOM 1496 O O . THR A 1 185 ? -27.374 0.764 51.966 1.00 82.62 185 THR A O 1
ATOM 1499 N N . GLN A 1 186 ? -27.912 1.668 49.983 1.00 86.00 186 GLN A N 1
ATOM 1500 C CA . GLN A 1 186 ? -28.234 2.994 50.534 1.00 86.00 186 GLN A CA 1
ATOM 1501 C C . GLN A 1 186 ? -29.422 2.975 51.505 1.00 86.00 186 GLN A C 1
ATOM 1503 O O . GLN A 1 186 ? -29.351 3.604 52.560 1.00 86.00 186 GLN A O 1
ATOM 1508 N N . GLY A 1 187 ? -30.497 2.247 51.188 1.00 86.12 187 GLY A N 1
ATOM 1509 C CA . GLY A 1 187 ? -31.691 2.191 52.043 1.00 86.12 187 GLY A CA 1
ATOM 1510 C C . GLY A 1 187 ? -31.395 1.629 53.443 1.00 86.12 187 GLY A C 1
ATOM 1511 O O . GLY A 1 187 ? -31.671 2.291 54.445 1.00 86.12 187 GLY A O 1
ATOM 1512 N N . PRO A 1 188 ? -30.774 0.443 53.552 1.00 82.94 188 PRO A N 1
ATOM 1513 C CA . PRO A 1 188 ? -30.416 -0.135 54.847 1.00 82.94 188 PRO A CA 1
ATOM 1514 C C . PRO A 1 188 ? -29.376 0.682 55.626 1.00 82.94 188 PRO A C 1
ATOM 1516 O O . PRO A 1 188 ? -29.425 0.713 56.859 1.00 82.94 188 PRO A O 1
ATOM 1519 N N . LEU A 1 189 ? -28.472 1.388 54.935 1.00 82.50 189 LEU A N 1
ATOM 1520 C CA . LEU A 1 189 ? -27.579 2.362 55.567 1.00 82.50 189 LEU A CA 1
ATOM 1521 C C . LEU A 1 189 ? -28.375 3.493 56.229 1.00 82.50 189 LEU A C 1
ATOM 1523 O O . LEU A 1 189 ? -28.155 3.774 57.407 1.00 82.50 189 LEU A O 1
ATOM 1527 N N . GLN A 1 190 ? -29.331 4.092 55.517 1.00 87.12 190 GLN A N 1
ATOM 1528 C CA . GLN A 1 190 ? -30.172 5.162 56.057 1.00 87.12 190 GLN A CA 1
ATOM 1529 C C . GLN A 1 190 ? -30.970 4.694 57.283 1.00 87.12 190 GLN A C 1
ATOM 1531 O O . GLN A 1 190 ? -30.996 5.378 58.302 1.00 87.12 190 GLN A O 1
ATOM 1536 N N . VAL A 1 191 ? -31.557 3.493 57.229 1.00 86.12 191 VAL A N 1
ATOM 1537 C CA . VAL A 1 191 ? -32.266 2.901 58.379 1.00 86.12 191 VAL A CA 1
ATOM 1538 C C . VAL A 1 191 ? -31.326 2.711 59.569 1.00 86.12 191 VAL A C 1
ATOM 1540 O O . VAL A 1 191 ? -31.692 3.013 60.704 1.00 86.12 191 VAL A O 1
ATOM 1543 N N . SER A 1 192 ? -30.105 2.233 59.323 1.00 78.12 192 SER A N 1
ATOM 1544 C CA . SER A 1 192 ? -29.101 2.038 60.374 1.00 78.12 192 SER A CA 1
ATOM 1545 C C . SER A 1 192 ? -28.677 3.365 61.011 1.00 78.12 192 SER A C 1
ATOM 1547 O O . SER A 1 192 ? -28.549 3.436 62.234 1.00 78.12 192 SER A O 1
ATOM 1549 N N . GLN A 1 193 ? -28.509 4.416 60.204 1.00 82.25 193 GLN A N 1
ATOM 1550 C CA . GLN A 1 193 ? -28.207 5.774 60.668 1.00 82.25 193 GLN A CA 1
ATOM 1551 C C . GLN A 1 193 ? -29.345 6.350 61.515 1.00 82.25 193 GLN A C 1
ATOM 1553 O O . GLN A 1 193 ? -29.088 6.848 62.608 1.00 82.25 193 GLN A O 1
ATOM 1558 N N . GLU A 1 194 ? -30.597 6.218 61.071 1.00 83.88 194 GLU A N 1
ATOM 1559 C CA . GLU A 1 194 ? -31.766 6.681 61.829 1.00 83.88 194 GLU A CA 1
ATOM 1560 C C . GLU A 1 194 ? -31.902 5.931 63.163 1.00 83.88 194 GLU A C 1
ATOM 1562 O O . GLU A 1 194 ? -32.135 6.522 64.218 1.00 83.88 194 GLU A O 1
ATOM 1567 N N . CYS A 1 195 ? -31.673 4.613 63.146 1.00 82.75 195 CYS A N 1
ATOM 1568 C CA . CYS A 1 195 ? -31.650 3.809 64.363 1.00 82.75 195 CYS A CA 1
ATOM 1569 C C . CYS A 1 195 ? -30.575 4.294 65.341 1.00 82.75 195 CYS A C 1
ATOM 1571 O O . CYS A 1 195 ? -30.843 4.354 66.537 1.00 82.75 195 CYS A O 1
ATOM 1573 N N . LEU A 1 196 ? -29.371 4.627 64.864 1.00 80.38 196 LEU A N 1
ATOM 1574 C CA . LEU A 1 196 ? -28.298 5.168 65.702 1.00 80.38 196 LEU A CA 1
ATOM 1575 C C . LEU A 1 196 ? -28.686 6.537 66.281 1.00 80.38 196 LEU A C 1
ATOM 1577 O O . LEU A 1 196 ? -28.589 6.741 67.489 1.00 80.38 196 LEU A O 1
ATOM 1581 N N . TYR A 1 197 ? -29.227 7.422 65.445 1.00 83.94 197 TYR A N 1
ATOM 1582 C CA . TYR A 1 197 ? -29.665 8.760 65.836 1.00 83.94 197 TYR A CA 1
ATOM 1583 C C . TYR A 1 197 ? -30.729 8.736 66.945 1.00 83.94 197 TYR A C 1
ATOM 1585 O O . TYR A 1 197 ? -30.639 9.472 67.928 1.00 83.94 197 TYR A O 1
ATOM 1593 N N . HIS A 1 198 ? -31.718 7.844 66.850 1.00 82.19 198 HIS A N 1
ATOM 1594 C CA . HIS A 1 198 ? -32.710 7.653 67.912 1.00 82.19 198 HIS A CA 1
ATOM 1595 C C . HIS A 1 198 ? -32.108 7.095 69.209 1.00 82.19 198 HIS A C 1
ATOM 1597 O O . HIS A 1 198 ? -32.595 7.410 70.295 1.00 82.19 198 HIS A O 1
ATOM 1603 N N . ARG A 1 199 ? -31.049 6.281 69.126 1.00 77.88 199 ARG A N 1
ATOM 1604 C CA . ARG A 1 199 ? -30.358 5.742 70.309 1.00 77.88 199 ARG A CA 1
ATOM 1605 C C . ARG A 1 199 ? -29.569 6.810 71.053 1.00 77.88 199 ARG A C 1
ATOM 1607 O O . ARG A 1 199 ? -29.613 6.828 72.277 1.00 77.88 199 ARG A O 1
ATOM 1614 N N . GLU A 1 200 ? -28.910 7.712 70.332 1.00 78.56 200 GLU A N 1
ATOM 1615 C CA . GLU A 1 200 ? -28.161 8.832 70.920 1.00 78.56 200 GLU A CA 1
ATOM 1616 C C . GLU A 1 200 ? -29.062 9.821 71.679 1.00 78.56 200 GLU A C 1
ATOM 1618 O O . GLU A 1 200 ? -28.599 10.514 72.580 1.00 78.56 200 GLU A O 1
ATOM 1623 N N . LYS A 1 201 ? -30.362 9.859 71.362 1.00 81.31 201 LYS A N 1
ATOM 1624 C CA . LYS A 1 201 ? -31.357 10.711 72.034 1.00 81.31 201 LYS A CA 1
ATOM 1625 C C . LYS A 1 201 ? -31.966 10.120 73.307 1.00 81.31 201 LYS A C 1
ATOM 1627 O O . LYS A 1 201 ? -32.764 10.802 73.952 1.00 81.31 201 LYS A O 1
ATOM 1632 N N . ARG 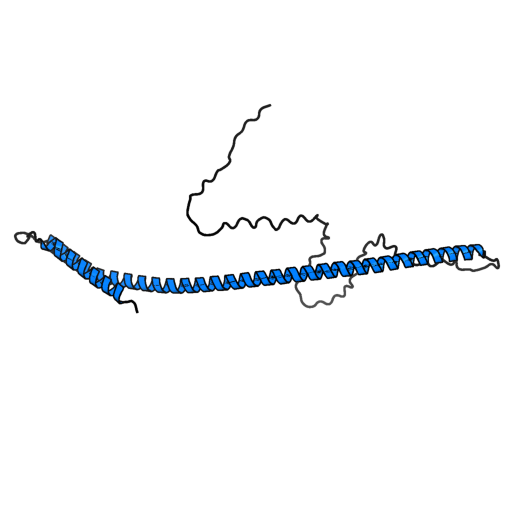A 1 202 ? -31.668 8.865 73.661 1.00 80.88 202 ARG A N 1
ATOM 1633 C CA . ARG A 1 202 ? -32.216 8.252 74.883 1.00 80.88 202 ARG A CA 1
ATOM 1634 C C . ARG A 1 202 ? -31.695 8.992 76.121 1.00 80.88 202 ARG A C 1
ATOM 1636 O O . ARG A 1 202 ? -30.546 9.418 76.158 1.00 80.88 202 ARG A O 1
ATOM 1643 N N . MET A 1 203 ? -32.531 9.123 77.149 1.00 78.31 203 MET A N 1
ATOM 1644 C CA . MET A 1 203 ? -32.181 9.779 78.414 1.00 78.31 203 MET A CA 1
ATOM 1645 C C . MET A 1 203 ? -32.608 8.910 79.602 1.00 78.31 203 MET A C 1
ATOM 1647 O O . MET A 1 203 ? -33.526 8.102 79.484 1.00 78.31 203 MET A O 1
ATOM 1651 N N . SER A 1 204 ? -32.004 9.132 80.772 1.00 76.06 204 SER A N 1
ATOM 1652 C CA . SER A 1 204 ? -32.325 8.455 82.044 1.00 76.06 204 SER A CA 1
ATOM 1653 C C . SER A 1 204 ? -32.021 6.942 82.057 1.00 76.06 204 SER A C 1
ATOM 1655 O O . SER A 1 204 ? -30.929 6.548 81.659 1.00 76.06 204 SER A O 1
ATOM 1657 N N . ILE A 1 205 ? -32.937 6.100 82.551 1.00 66.44 205 ILE A N 1
ATOM 1658 C CA . ILE A 1 205 ? -32.752 4.648 82.717 1.00 66.44 205 ILE A CA 1
ATOM 1659 C C . ILE A 1 205 ? -32.529 3.904 81.386 1.00 66.44 205 ILE A C 1
ATOM 1661 O O . ILE A 1 205 ? -31.942 2.828 81.385 1.00 66.44 205 ILE A O 1
ATOM 1665 N N . ASP A 1 206 ? -32.917 4.509 80.257 1.00 69.00 206 ASP A N 1
ATOM 1666 C CA . ASP A 1 206 ? -32.749 3.960 78.903 1.00 69.00 206 ASP A CA 1
ATOM 1667 C C . ASP A 1 206 ? -31.335 4.154 78.315 1.00 69.00 206 ASP A C 1
ATOM 1669 O O . ASP A 1 206 ? -31.052 3.707 77.195 1.00 69.00 206 ASP A O 1
ATOM 1673 N N . LEU A 1 207 ? -30.420 4.795 79.058 1.00 69.88 207 LEU A N 1
ATOM 1674 C CA . LEU A 1 207 ? -29.005 4.941 78.698 1.00 69.88 207 LEU A CA 1
ATOM 1675 C C . LEU A 1 207 ? -28.201 3.666 79.033 1.00 69.88 207 LEU A C 1
ATOM 1677 O O . LEU A 1 207 ? -27.171 3.703 79.705 1.00 69.88 207 LEU A O 1
ATOM 1681 N N . VAL A 1 208 ? -28.704 2.516 78.587 1.00 69.19 208 VAL A N 1
ATOM 1682 C CA . VAL A 1 208 ? -28.066 1.210 78.784 1.00 69.19 208 VAL A CA 1
ATOM 1683 C C . VAL A 1 208 ? -26.962 1.010 77.741 1.00 69.19 208 VAL A C 1
ATOM 1685 O O . VAL A 1 208 ? -27.174 1.213 76.543 1.00 69.19 208 VAL A O 1
ATOM 1688 N N . HIS A 1 209 ? -25.772 0.610 78.197 1.00 61.41 209 HIS A N 1
ATOM 1689 C CA . HIS A 1 209 ? -24.688 0.142 77.331 1.00 61.41 209 HIS A CA 1
ATOM 1690 C C . HIS A 1 209 ? -25.029 -1.272 76.838 1.00 61.41 209 HIS A C 1
ATOM 1692 O O . HIS A 1 209 ? -24.783 -2.253 77.531 1.00 61.41 209 HIS A O 1
ATOM 1698 N N . ASP A 1 210 ? -25.642 -1.379 75.659 1.00 64.56 210 ASP A N 1
ATOM 1699 C CA . ASP A 1 210 ? -25.915 -2.675 75.036 1.00 64.56 210 ASP A CA 1
ATOM 1700 C C . ASP A 1 210 ? -24.695 -3.136 74.211 1.00 64.56 210 ASP A C 1
ATOM 1702 O O . ASP A 1 210 ? -24.335 -2.496 73.220 1.00 64.56 210 ASP A O 1
ATOM 1706 N N . ASP A 1 211 ? -24.124 -4.311 74.504 1.00 55.72 211 ASP A N 1
ATOM 1707 C CA . ASP A 1 211 ? -23.065 -4.944 73.680 1.00 55.72 211 ASP A CA 1
ATOM 1708 C C . ASP A 1 211 ? -23.520 -5.228 72.224 1.00 55.72 211 ASP A C 1
ATOM 1710 O O . ASP A 1 211 ? -22.727 -5.430 71.299 1.00 55.72 211 ASP A O 1
ATOM 1714 N N . ILE A 1 212 ? -24.837 -5.186 71.990 1.00 54.25 212 ILE A N 1
ATOM 1715 C CA . ILE A 1 212 ? -25.505 -5.326 70.688 1.00 54.25 212 ILE A CA 1
ATOM 1716 C C . ILE A 1 212 ? -25.236 -4.118 69.767 1.00 54.25 212 ILE A C 1
ATOM 1718 O O . ILE A 1 212 ? -25.367 -4.241 68.544 1.00 54.25 212 ILE A O 1
ATOM 1722 N N . ILE A 1 213 ? -24.843 -2.962 70.319 1.00 52.16 213 ILE A N 1
ATOM 1723 C CA . ILE A 1 213 ? -24.617 -1.713 69.568 1.00 52.16 213 ILE A CA 1
ATOM 1724 C C . ILE A 1 213 ? -23.519 -1.890 68.513 1.00 52.16 213 ILE A C 1
ATOM 1726 O O . ILE A 1 213 ? -23.692 -1.427 67.386 1.00 52.16 213 ILE A O 1
ATOM 1730 N N . ALA A 1 214 ? -22.455 -2.631 68.831 1.00 50.16 214 ALA A N 1
ATOM 1731 C CA . ALA A 1 214 ? -21.393 -2.942 67.879 1.00 50.16 214 ALA A CA 1
ATOM 1732 C C . ALA A 1 214 ? -21.765 -4.125 66.970 1.00 50.16 214 ALA A C 1
ATOM 1734 O O . ALA A 1 214 ? -21.653 -4.036 65.750 1.00 50.16 214 ALA A O 1
ATOM 1735 N N . CYS A 1 215 ? -22.263 -5.228 67.538 1.00 48.59 215 CYS A N 1
ATOM 1736 C CA . CYS A 1 215 ? -22.431 -6.464 66.773 1.00 48.59 215 CYS A CA 1
ATOM 1737 C C . CYS A 1 215 ? -23.592 -6.420 65.773 1.00 48.59 215 CYS A C 1
ATOM 1739 O O . CYS A 1 215 ? -23.466 -6.961 64.681 1.00 48.59 215 CYS A O 1
ATOM 1741 N N . ARG A 1 216 ? -24.722 -5.772 66.082 1.00 54.19 216 ARG A N 1
ATOM 1742 C CA . ARG A 1 216 ? -25.921 -5.878 65.231 1.00 54.19 216 ARG A CA 1
ATOM 1743 C C . ARG A 1 216 ? -25.905 -4.937 64.029 1.00 54.19 216 ARG A C 1
ATOM 1745 O O . ARG A 1 216 ? -26.422 -5.314 62.986 1.00 54.19 216 ARG A O 1
ATOM 1752 N N . ILE A 1 217 ? -25.281 -3.763 64.141 1.00 56.88 217 ILE A N 1
ATOM 1753 C CA . ILE A 1 217 ? -25.048 -2.883 62.982 1.00 56.88 217 ILE A CA 1
ATOM 1754 C C . ILE A 1 217 ? -24.019 -3.533 62.052 1.00 56.88 217 ILE A C 1
ATOM 1756 O O . ILE A 1 217 ? -24.240 -3.580 60.846 1.00 56.88 217 ILE A O 1
ATOM 1760 N N . VAL A 1 218 ? -22.944 -4.106 62.610 1.00 56.50 218 VAL A N 1
ATOM 1761 C CA . VAL A 1 218 ? -21.913 -4.816 61.840 1.00 56.50 218 VAL A CA 1
ATOM 1762 C C . VAL A 1 218 ? -22.483 -6.060 61.160 1.00 56.50 218 VAL A C 1
ATOM 1764 O O . VAL A 1 218 ? -22.228 -6.251 59.978 1.00 56.50 218 VAL A O 1
ATOM 1767 N N . LEU A 1 219 ? -23.300 -6.866 61.845 1.00 58.22 219 LEU A N 1
ATOM 1768 C CA . LEU A 1 219 ? -23.944 -8.042 61.250 1.00 58.22 219 LEU A CA 1
ATOM 1769 C C . LEU A 1 219 ? -24.929 -7.662 60.142 1.00 58.22 219 LEU A C 1
ATOM 1771 O O . LEU A 1 219 ? -24.887 -8.281 59.088 1.00 58.22 219 LEU A O 1
ATOM 1775 N N . PHE A 1 220 ? -25.735 -6.606 60.315 1.00 61.53 220 PHE A N 1
ATOM 1776 C CA . PHE A 1 220 ? -26.612 -6.121 59.242 1.00 61.53 220 PHE A CA 1
ATOM 1777 C C . PHE A 1 220 ? -25.801 -5.635 58.034 1.00 61.53 220 PHE A C 1
ATOM 1779 O O . PHE A 1 220 ? -26.135 -5.963 56.902 1.00 61.53 220 PHE A O 1
ATOM 1786 N N . TYR A 1 221 ? -24.702 -4.909 58.263 1.00 60.38 221 TYR A N 1
ATOM 1787 C CA . TYR A 1 221 ? -23.789 -4.462 57.207 1.00 60.38 221 TYR A CA 1
ATOM 1788 C C . TYR A 1 221 ? -23.090 -5.624 56.492 1.00 60.38 221 TYR A C 1
ATOM 1790 O O . TYR A 1 221 ? -22.888 -5.568 55.278 1.00 60.38 221 TYR A O 1
ATOM 1798 N N . MET A 1 222 ? -22.698 -6.660 57.238 1.00 61.75 222 MET A N 1
ATOM 1799 C CA . MET A 1 222 ? -22.077 -7.867 56.700 1.00 61.75 222 MET A CA 1
ATOM 1800 C C . MET A 1 222 ? -23.090 -8.681 55.893 1.00 61.75 222 MET A C 1
ATOM 1802 O O . MET A 1 222 ? -22.789 -8.989 54.747 1.00 61.75 222 MET A O 1
ATOM 1806 N N . ASP A 1 223 ? -24.294 -8.950 56.406 1.00 63.22 223 ASP A N 1
ATOM 1807 C CA . ASP A 1 223 ? -25.352 -9.671 55.676 1.00 63.22 223 ASP A CA 1
ATOM 1808 C C . ASP A 1 223 ? -25.783 -8.935 54.404 1.00 63.22 223 ASP A C 1
ATOM 1810 O O . ASP A 1 223 ? -25.944 -9.551 53.349 1.00 63.22 223 ASP A O 1
ATOM 1814 N N . LEU A 1 224 ? -25.893 -7.603 54.454 1.00 60.97 224 LEU A N 1
ATOM 1815 C CA . LEU A 1 224 ? -26.178 -6.804 53.264 1.00 60.97 224 LEU A CA 1
ATOM 1816 C C . LEU A 1 224 ? -25.050 -6.896 52.229 1.00 60.97 224 LEU A C 1
ATOM 1818 O O . LEU A 1 224 ? -25.315 -7.015 51.032 1.00 60.97 224 LEU A O 1
ATOM 1822 N N . ARG A 1 225 ? -23.789 -6.880 52.688 1.00 63.88 225 ARG A N 1
ATOM 1823 C CA . ARG A 1 225 ? -22.618 -7.109 51.832 1.00 63.88 225 ARG A CA 1
ATOM 1824 C C . ARG A 1 225 ? -22.639 -8.506 51.224 1.00 63.88 225 ARG A C 1
ATOM 1826 O O . ARG A 1 225 ? -22.436 -8.611 50.023 1.00 63.88 225 ARG A O 1
ATOM 1833 N N . TYR A 1 226 ? -22.890 -9.556 52.002 1.00 62.28 226 TYR A N 1
ATOM 1834 C CA . TYR A 1 226 ? -22.919 -10.940 51.512 1.00 62.28 226 TYR A CA 1
ATOM 1835 C C . TYR A 1 226 ? -24.074 -11.187 50.533 1.00 62.28 226 TYR A C 1
ATOM 1837 O O . TYR A 1 226 ? -23.887 -11.883 49.532 1.00 62.28 226 TYR A O 1
ATOM 1845 N N . SER A 1 227 ? -25.232 -10.562 50.761 1.00 63.62 227 SER A N 1
ATOM 1846 C CA . SER A 1 227 ? -26.375 -10.606 49.844 1.00 63.62 227 SER A CA 1
ATOM 1847 C C . SER A 1 227 ? -26.075 -9.872 48.530 1.00 63.62 227 SER A C 1
ATOM 1849 O O . SER A 1 227 ? -26.197 -10.459 47.455 1.00 63.62 227 SER A O 1
ATOM 1851 N N . CYS A 1 228 ? -25.545 -8.642 48.587 1.00 61.25 228 CYS A N 1
ATOM 1852 C CA . CYS A 1 228 ? -25.135 -7.898 47.387 1.00 61.25 228 CYS A CA 1
ATOM 1853 C C . CYS A 1 228 ? -24.005 -8.598 46.613 1.00 61.25 228 CYS A C 1
ATOM 1855 O O . CYS A 1 228 ? -24.023 -8.627 45.384 1.00 61.25 228 CYS A O 1
ATOM 1857 N N . VAL A 1 229 ? -23.031 -9.193 47.311 1.00 63.88 229 VAL A N 1
ATOM 1858 C CA . VAL A 1 229 ? -21.939 -9.970 46.699 1.00 63.88 229 VAL A CA 1
ATOM 1859 C C . VAL A 1 229 ? -22.474 -11.241 46.031 1.00 63.88 229 VAL A C 1
ATOM 1861 O O . VAL A 1 229 ? -22.039 -11.568 44.928 1.00 63.88 229 VAL A O 1
ATOM 1864 N N . SER A 1 230 ? -23.462 -11.916 46.627 1.00 60.47 230 SER A N 1
ATOM 1865 C CA . SER A 1 230 ? -24.133 -13.062 45.992 1.00 60.47 230 SER A CA 1
ATOM 1866 C C . SER A 1 230 ? -24.889 -12.666 44.724 1.00 60.47 230 SER A C 1
ATOM 1868 O O . SER A 1 230 ? -24.817 -13.385 43.730 1.00 60.47 230 SER A O 1
ATOM 1870 N N . VAL A 1 231 ? -25.551 -11.504 44.707 1.00 60.94 231 VAL A N 1
ATOM 1871 C CA . VAL A 1 231 ? -26.223 -10.963 43.509 1.00 60.94 231 VAL A CA 1
ATOM 1872 C C . VAL A 1 231 ? -25.214 -10.550 42.424 1.00 60.94 231 VAL A C 1
ATOM 1874 O O . VAL A 1 231 ? -25.460 -10.760 41.236 1.00 60.94 231 VAL A O 1
ATOM 1877 N N . LEU A 1 232 ? -24.047 -10.025 42.812 1.00 57.84 232 LEU A N 1
ATOM 1878 C CA . LEU A 1 232 ? -22.933 -9.711 41.905 1.00 57.84 232 LEU A CA 1
ATOM 1879 C C . LEU A 1 232 ? -22.322 -10.967 41.253 1.00 57.84 232 LEU A C 1
ATOM 1881 O O . LEU A 1 232 ? -21.988 -10.920 40.066 1.00 57.84 232 LEU A O 1
ATOM 1885 N N . LEU A 1 233 ? -22.209 -12.074 42.000 1.00 58.06 233 LEU A N 1
ATOM 1886 C CA . LEU A 1 233 ? -21.593 -13.336 41.557 1.00 58.06 233 LEU A CA 1
ATOM 1887 C C . LEU A 1 233 ? -22.561 -14.275 40.814 1.00 58.06 233 LEU A C 1
ATOM 1889 O O . LEU A 1 233 ? -22.161 -14.892 39.833 1.00 58.06 233 LEU A O 1
ATOM 1893 N N . CYS A 1 234 ? -23.831 -14.369 41.224 1.00 55.72 234 CYS A N 1
ATOM 1894 C CA . CYS A 1 234 ? -24.818 -15.270 40.600 1.00 55.72 234 CYS A CA 1
ATOM 1895 C C . CYS A 1 234 ? -25.448 -14.719 39.312 1.00 55.72 234 CYS A C 1
ATOM 1897 O O . CYS A 1 234 ? -26.256 -15.394 38.683 1.00 55.72 234 CYS A O 1
ATOM 1899 N N . GLY A 1 235 ? -25.108 -13.493 38.909 1.00 49.81 235 GLY A N 1
ATOM 1900 C CA . GLY A 1 235 ? -25.620 -12.898 37.678 1.00 49.81 235 GLY A CA 1
ATOM 1901 C C . GLY A 1 235 ? -24.887 -13.318 36.401 1.00 49.81 235 GLY A C 1
ATOM 1902 O O . GLY A 1 235 ? -25.226 -12.795 35.348 1.00 49.81 235 GLY A O 1
ATOM 1903 N N . VAL A 1 236 ? -23.832 -14.133 36.439 1.00 38.28 236 VAL A N 1
ATOM 1904 C CA . VAL A 1 236 ? -23.128 -14.551 35.209 1.00 38.28 236 VAL A CA 1
ATOM 1905 C C . VAL A 1 236 ? -24.030 -15.528 34.428 1.00 38.28 236 VAL A C 1
ATOM 1907 O O . VAL A 1 236 ? -24.385 -16.551 35.012 1.00 38.28 236 VAL A O 1
ATOM 1910 N N . PRO A 1 237 ? -24.468 -15.221 33.187 1.00 47.81 237 PRO A N 1
ATOM 1911 C CA . PRO A 1 237 ? -25.096 -16.225 32.328 1.00 47.81 237 PRO A CA 1
ATOM 1912 C C . PRO A 1 237 ? -24.112 -17.334 31.942 1.00 47.81 237 PRO A C 1
ATOM 1914 O O . PRO A 1 237 ? -22.901 -17.036 31.823 1.00 47.81 237 PRO A O 1
#

pLDDT: mean 71.82, std 22.52, range [36.81, 98.75]

=== Feature glossary ===
Key to the feature types in this record:

— What the protein is —

Primary structure: the covalent order of the twenty standard amino acids along the backbone. Two proteins with the same sequence will (almost always) fold to the same structure; two with 30% identity often share a fold but not the details.

Database cross-references. InterPro integrates a dozen domain/family signature databases into unified entries with residue-range hits. GO terms attach function/process/location labels with evidence codes. CATH codes position the fold in a four-level structural taxonomy. Organism is the NCBI-taxonomy species name.

— Where its atoms are —

The mmCIF block holds the 3D Cartesian coordinates of each backbone atom (N, Cα, C, O) in ångströms. mmCIF is the PDB's canonical archive format — a tagged-loop text representation of the atomic model.

Six rendered views show the 3D structure from the faces of a cube — i.e. along ±x, ±y, ±z. Rendering representation is drawn randomly per protein from cartoon (secondary-structure ribbons), sticks (backbone bonds), or molecular surface; coloring is either N→C rainbow (blue at the N-terminus through red at the C-terminus) or one color per chain.

— Local backbone conformation —

DSSP 8-state secondary structure assigns each residue one of H (α-helix), G (3₁₀-helix), I (π-helix), E (extended β-strand), B (isolated β-bridge), T (hydrogen-bonded turn), S (bend), or '-' (coil). The assignment is computed from backbone hydrogen-bond geometry via the Kabsch–Sander algorithm.

P-SEA three-state annotation labels each residue as helix, strand, or coil based purely on the geometry of the Cα trace. It serves as a fallback when the full backbone (and thus DSSP) is unavailable.

The φ/ψ torsion pair specifies the backbone conformation at each residue. φ rotates about the N–Cα bond, ψ about the Cα–C bond. Steric clashes forbid most of the (φ, ψ) plane — the allowed regions (α-helix basin, β-sheet basin, left-handed helix) are the Ramachandran-allowed regions.

— Global shape and packing —

The geometric summary reports three shape descriptors. Rg (radius of gyration) measures how spread out the Cα atoms are about their centre of mass; compact globular proteins have small Rg, elongated or unfolded ones large. Cα contacts (<8 Å, |i−j|>4) count long-range residue pairs in spatial proximity — high for tightly packed folds, near zero for rods or random coil. The bounding-box extents give the protein's footprint along x, y, z in Å.

Accessible surface area quantifies burial. A residue with SASA near zero is packed into the hydrophobic core; one with SASA >100 Å² sits on the surface. Computed here via the Shrake–Rupley numerical algorithm with a 1.4 Å probe.

Plot images: a contact map (which residues are close in 3D, as an N×N binary image), a Ramachandran scatter (backbone torsion angles, revealing secondary-structure composition at a glance), and — for AlphaFold structures — a PAE heatmap (pairwise prediction confidence).

— Structural neighborhood —

The Foldseek 3Di string encodes local tertiary geometry as a 20-letter alphabet — one character per residue — derived from the relative positions of nearby Cα atoms. Unlike the amino-acid sequence, 3Di is a direct function of the 3D structure, so two proteins with the same fold have similar 3Di strings even at low sequence identity.

Nearest PDB neighbors are the top structural matches found by Foldseek when searching this structure against the entire Protein Data Bank. Each hit reports a TM-score (0 to 1; >0.5 almost always implies the same fold) and an E-value. These are *structural* homologs — they may share no detectable sequence similarity.

— Confidence and disorder —

For AlphaFold models, the B-factor field carries pLDDT — the model's own estimate of local accuracy on a 0–100 scale. Regions with pLDDT<50 should be treated as essentially unmodeled; they often correspond to intrinsically disordered segments.

B-factor (Debye–Waller factor) reflects atomic displacement in the crystal lattice. It is an experimental observable (units Å²), not a prediction; low values mean the atom is pinned down, high values mean it moves or is heterogeneous across the crystal.

Predicted aligned error is AlphaFold's pairwise confidence. Unlike pLDDT (per-residue), PAE is per-residue-pair and captures whether two parts of the structure are correctly placed relative to each other. Units are ångströms of expected positional error.